Protein AF-A0A821BQY9-F1 (afdb_monomer_lite)

Organism: NCBI:txid392032

Sequence (194 aa):
MLQRYLFSYTVVVYRILELLNAQGEADHDEIKGCLYILLGNDSIFLPTIHSWRLHEKLWPSIARTMHATKTSTQNLIDQIVKRISKLFNTPAIIEDTNDTSIRAAAALWRPLEPKEMETCDKIREERNQQNIQSYKNLMKTLNSLLNDDRLAWRQQERTITFICLLLQRCVPIPLSCVRTFTDLLVHDNSELRK

InterPro domains:
  IPR035309 Proteasome activator complex subunit 4 [PTHR32170] (1-194)

Structure (mmCIF, N/CA/C/O backbone):
data_AF-A0A821BQY9-F1
#
_entry.id   AF-A0A821BQY9-F1
#
loop_
_atom_site.group_PDB
_atom_site.id
_atom_site.type_symbol
_atom_site.label_atom_id
_atom_site.label_alt_id
_atom_site.label_comp_id
_atom_site.label_asym_id
_atom_site.label_entity_id
_atom_site.label_seq_id
_atom_site.pdbx_PDB_ins_code
_atom_site.Cartn_x
_atom_site.Cartn_y
_atom_site.Cartn_z
_atom_site.occupancy
_atom_site.B_iso_or_equiv
_atom_site.auth_seq_id
_atom_site.auth_comp_id
_atom_site.auth_asym_id
_atom_site.auth_atom_id
_atom_site.pdbx_PDB_model_num
ATOM 1 N N . MET A 1 1 ? 7.304 21.283 1.709 1.00 58.72 1 MET A N 1
ATOM 2 C CA . MET A 1 1 ? 8.682 20.738 1.746 1.00 58.72 1 MET A CA 1
ATOM 3 C C . MET A 1 1 ? 8.778 19.417 0.989 1.00 58.72 1 MET A C 1
ATOM 5 O O . MET A 1 1 ? 9.524 19.361 0.024 1.00 58.72 1 MET A O 1
ATOM 9 N N . LEU A 1 2 ? 7.963 18.414 1.336 1.00 69.88 2 LEU A N 1
ATOM 10 C CA . LEU A 1 2 ? 7.988 17.079 0.714 1.00 69.88 2 LEU A CA 1
ATOM 11 C C . LEU A 1 2 ? 7.637 17.031 -0.792 1.00 69.88 2 LEU A C 1
ATOM 13 O O . LEU A 1 2 ? 8.014 16.084 -1.464 1.00 69.88 2 LEU A O 1
ATOM 17 N N . GLN A 1 3 ? 6.966 18.052 -1.343 1.00 70.56 3 GLN A N 1
ATOM 18 C CA . GLN A 1 3 ? 6.695 18.139 -2.791 1.00 70.56 3 GLN A CA 1
ATOM 19 C C . GLN A 1 3 ? 7.870 18.673 -3.606 1.00 70.56 3 GLN A C 1
ATOM 21 O O . GLN A 1 3 ? 7.909 18.491 -4.814 1.00 70.56 3 GLN A O 1
ATOM 26 N N . ARG A 1 4 ? 8.790 19.404 -2.966 1.00 77.12 4 ARG A N 1
ATOM 27 C CA . ARG A 1 4 ? 9.843 20.137 -3.683 1.00 77.12 4 ARG A CA 1
ATOM 28 C C . ARG A 1 4 ? 11.019 19.246 -4.065 1.00 77.12 4 ARG A C 1
ATOM 30 O O . ARG A 1 4 ? 11.734 19.575 -5.000 1.00 77.12 4 ARG A O 1
ATOM 37 N N . TYR A 1 5 ? 11.210 18.139 -3.350 1.00 82.25 5 TYR A N 1
ATOM 38 C CA . TYR A 1 5 ? 12.334 17.232 -3.548 1.00 82.25 5 TYR A CA 1
ATOM 39 C C . TYR A 1 5 ? 11.831 15.810 -3.768 1.00 82.25 5 TYR A C 1
ATOM 41 O O . TYR A 1 5 ? 11.146 15.243 -2.907 1.00 82.25 5 TYR A O 1
ATOM 49 N N . LEU A 1 6 ? 12.201 15.234 -4.913 1.00 80.19 6 LEU A N 1
ATOM 50 C CA . LEU A 1 6 ? 11.864 13.863 -5.275 1.00 80.19 6 LEU A CA 1
ATOM 51 C C . LEU A 1 6 ? 12.383 12.897 -4.196 1.00 80.19 6 LEU A C 1
ATOM 53 O O . LEU A 1 6 ? 13.493 13.057 -3.697 1.00 80.19 6 LEU A O 1
ATOM 57 N N . PHE A 1 7 ? 11.559 11.928 -3.797 1.00 82.81 7 PHE A N 1
ATOM 58 C CA . PHE A 1 7 ? 11.873 10.920 -2.770 1.00 82.81 7 PHE A CA 1
ATOM 59 C C . PHE A 1 7 ? 12.178 11.432 -1.349 1.00 82.81 7 PHE A C 1
ATOM 61 O O . PHE A 1 7 ? 12.439 10.620 -0.460 1.00 82.81 7 PHE A O 1
ATOM 68 N N . SER A 1 8 ? 12.061 12.736 -1.070 1.00 86.44 8 SER A N 1
ATOM 69 C CA . SER A 1 8 ? 12.304 13.293 0.276 1.00 86.44 8 SER A CA 1
ATOM 70 C C . SER A 1 8 ? 11.365 12.745 1.357 1.00 86.44 8 SER A C 1
ATOM 72 O O . SER A 1 8 ? 11.718 12.712 2.535 1.00 86.44 8 SER A O 1
ATOM 74 N N . TYR A 1 9 ? 10.193 12.239 0.958 1.00 86.00 9 TYR A N 1
ATOM 75 C CA . TYR A 1 9 ? 9.251 11.569 1.855 1.00 86.00 9 TYR A CA 1
ATOM 76 C C . TYR A 1 9 ? 9.853 10.343 2.549 1.00 86.00 9 TYR A C 1
ATOM 78 O O . TYR A 1 9 ? 9.421 10.000 3.645 1.00 86.00 9 TYR A O 1
ATOM 86 N N . THR A 1 10 ? 10.852 9.691 1.948 1.00 86.75 10 THR A N 1
ATOM 87 C CA . THR A 1 10 ? 11.471 8.487 2.520 1.00 86.75 10 THR A CA 1
ATOM 88 C C . THR A 1 10 ? 12.119 8.773 3.874 1.00 86.75 10 THR A C 1
ATOM 90 O O . THR A 1 10 ? 11.928 7.997 4.806 1.00 86.75 10 THR A O 1
ATOM 93 N N . VAL A 1 11 ? 12.785 9.924 4.019 1.00 87.44 11 VAL A N 1
ATOM 94 C CA . VAL A 1 11 ? 13.428 10.360 5.271 1.00 87.44 11 VAL A CA 1
ATOM 95 C C . VAL A 1 11 ? 12.400 10.492 6.392 1.00 87.44 11 VAL A C 1
ATOM 97 O O . VAL A 1 11 ? 12.601 9.995 7.497 1.00 87.44 11 VAL A O 1
ATOM 100 N N . VAL A 1 12 ? 11.265 11.124 6.089 1.00 89.06 12 VAL A N 1
ATOM 101 C CA . VAL A 1 12 ? 10.202 11.365 7.069 1.00 89.06 12 VAL A CA 1
ATOM 102 C C . VAL A 1 12 ? 9.470 10.072 7.419 1.00 89.06 12 VAL A C 1
ATOM 104 O O . VAL A 1 12 ? 9.191 9.825 8.590 1.00 89.06 12 VAL A O 1
ATOM 107 N N . VAL A 1 13 ? 9.189 9.213 6.434 1.00 90.56 13 VAL A N 1
ATOM 108 C CA . VAL A 1 13 ? 8.438 7.979 6.692 1.00 90.56 13 VAL A CA 1
ATOM 109 C C . VAL A 1 13 ? 9.223 7.005 7.565 1.00 90.56 13 VAL A C 1
ATOM 111 O O . VAL A 1 13 ? 8.618 6.397 8.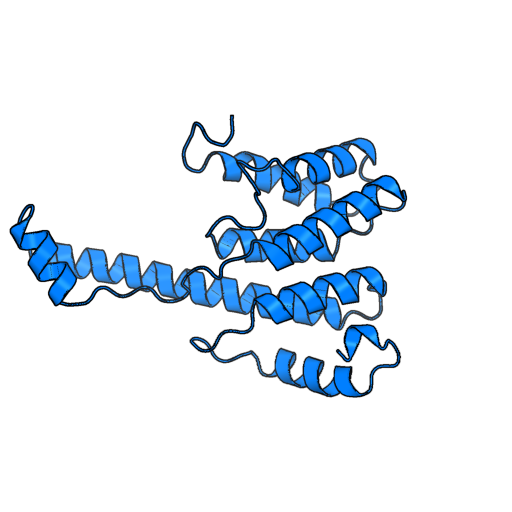442 1.00 90.56 13 VAL A O 1
ATOM 114 N N . TYR A 1 14 ? 10.543 6.871 7.404 1.00 89.62 14 TYR A N 1
ATOM 115 C CA . TYR A 1 14 ? 11.316 5.989 8.287 1.00 89.62 14 TYR A CA 1
ATOM 116 C C . TYR A 1 14 ? 11.195 6.400 9.756 1.00 89.62 14 TYR A C 1
ATOM 118 O O . TYR A 1 14 ? 10.912 5.549 10.598 1.00 89.62 14 TYR A O 1
ATOM 126 N N . ARG A 1 15 ? 11.275 7.703 10.051 1.00 90.75 15 ARG A N 1
ATOM 127 C CA . ARG A 1 15 ? 11.086 8.198 11.417 1.00 90.75 15 ARG A CA 1
ATOM 128 C C . ARG A 1 15 ? 9.662 7.976 11.933 1.00 90.75 15 ARG A C 1
ATOM 130 O O . ARG A 1 15 ? 9.481 7.596 13.085 1.00 90.75 15 ARG A O 1
ATOM 137 N N . ILE A 1 16 ? 8.651 8.164 11.083 1.00 92.25 16 ILE A N 1
ATOM 138 C CA . ILE A 1 16 ? 7.254 7.872 11.441 1.00 92.25 16 ILE A CA 1
ATOM 139 C C . ILE A 1 16 ? 7.075 6.386 11.776 1.00 92.25 16 ILE A C 1
ATOM 141 O O . ILE A 1 16 ? 6.414 6.057 12.755 1.00 92.25 16 ILE A O 1
ATOM 145 N N . LEU A 1 17 ? 7.667 5.482 10.990 1.00 92.31 17 LEU A N 1
ATOM 146 C CA . LEU A 1 17 ? 7.598 4.041 11.241 1.00 92.31 17 LEU A CA 1
ATOM 147 C C . LEU A 1 17 ? 8.245 3.667 12.577 1.00 92.31 17 LEU A C 1
ATOM 149 O O . LEU A 1 17 ? 7.702 2.825 13.285 1.00 92.31 17 LEU A O 1
ATOM 153 N N . GLU A 1 18 ? 9.378 4.271 12.931 1.00 90.19 18 GLU A N 1
ATOM 154 C CA . GLU A 1 18 ? 10.011 4.054 14.238 1.00 90.19 18 GLU A CA 1
ATOM 155 C C . GLU A 1 18 ? 9.074 4.446 15.384 1.00 90.19 18 GLU A C 1
ATOM 157 O O . GLU A 1 18 ? 8.856 3.651 16.296 1.00 90.19 18 GLU A O 1
ATOM 162 N N . LEU A 1 19 ? 8.474 5.638 15.303 1.00 89.75 19 LEU A N 1
ATOM 163 C CA . LEU A 1 19 ? 7.590 6.165 16.344 1.00 89.75 19 LEU A CA 1
ATOM 164 C C . LEU A 1 19 ? 6.286 5.363 16.458 1.00 89.75 19 LEU A C 1
ATOM 166 O O . LEU A 1 19 ? 5.871 5.021 17.561 1.00 89.75 19 LEU A O 1
ATOM 170 N N . LEU A 1 20 ? 5.662 4.994 15.334 1.00 88.44 20 LEU A N 1
ATOM 171 C CA . LEU A 1 20 ? 4.425 4.203 15.340 1.00 88.44 20 LEU A CA 1
ATOM 172 C C . LEU A 1 20 ? 4.627 2.761 15.832 1.00 88.44 20 LEU A C 1
ATOM 174 O O . LEU A 1 20 ? 3.698 2.180 16.389 1.00 88.44 20 LEU A O 1
ATOM 178 N N . ASN A 1 21 ? 5.811 2.175 15.618 1.00 87.25 21 ASN A N 1
ATOM 179 C CA . ASN A 1 21 ? 6.106 0.789 16.003 1.00 87.25 21 ASN A CA 1
ATOM 180 C C . ASN A 1 21 ? 6.792 0.652 17.373 1.00 87.25 21 ASN A C 1
ATOM 182 O O . ASN A 1 21 ? 7.042 -0.480 17.804 1.00 87.25 21 ASN A O 1
ATOM 186 N N . ALA A 1 22 ? 7.115 1.763 18.042 1.00 84.38 22 ALA A N 1
ATOM 187 C CA . ALA A 1 22 ? 7.744 1.751 19.357 1.00 84.38 22 ALA A CA 1
ATOM 188 C C . ALA A 1 22 ? 6.918 0.902 20.340 1.00 84.38 22 ALA A C 1
ATOM 190 O O . ALA A 1 22 ? 5.700 1.023 20.399 1.00 84.38 22 ALA A O 1
ATOM 191 N N . GLN A 1 23 ? 7.569 0.004 21.085 1.00 68.19 23 GLN A N 1
ATOM 192 C CA . GLN A 1 23 ? 6.896 -0.931 22.005 1.00 68.19 23 GLN A CA 1
ATOM 193 C C . GLN A 1 23 ? 6.707 -0.361 23.425 1.00 68.19 23 GLN A C 1
ATOM 195 O O . GLN A 1 23 ? 6.078 -1.006 24.256 1.00 68.19 23 GLN A O 1
ATOM 200 N N . GLY A 1 24 ? 7.267 0.820 23.712 1.00 68.38 24 GLY A N 1
ATOM 201 C CA . GLY A 1 24 ? 7.135 1.507 25.002 1.00 68.38 24 GLY A CA 1
ATOM 202 C C . GLY A 1 24 ? 6.016 2.550 25.019 1.00 68.38 24 GLY A C 1
ATOM 203 O O . GLY A 1 24 ? 5.286 2.699 24.039 1.00 68.38 24 GLY A O 1
ATOM 204 N N . GLU A 1 25 ? 5.913 3.300 26.121 1.00 65.56 25 GLU A N 1
ATOM 205 C CA . GLU A 1 25 ? 5.091 4.514 26.188 1.00 65.56 25 GLU A CA 1
ATOM 206 C C . GLU A 1 25 ? 5.657 5.555 25.216 1.00 65.56 25 GLU A C 1
ATOM 208 O O . GLU A 1 25 ? 6.590 6.293 25.527 1.00 65.56 25 GLU A O 1
ATOM 213 N N . ALA A 1 26 ? 5.133 5.562 23.992 1.00 69.94 26 ALA A N 1
ATOM 214 C CA . ALA A 1 26 ? 5.401 6.628 23.044 1.00 69.94 26 ALA A CA 1
ATOM 215 C C . ALA A 1 26 ? 4.694 7.900 23.522 1.00 69.94 26 ALA A C 1
ATOM 217 O O . ALA A 1 26 ? 3.538 7.840 23.957 1.00 69.94 26 ALA A O 1
ATOM 218 N N . ASP A 1 27 ? 5.361 9.049 23.400 1.00 82.50 27 ASP A N 1
ATOM 219 C CA . ASP A 1 27 ? 4.726 10.325 23.699 1.00 82.50 27 ASP A CA 1
ATOM 220 C C . ASP A 1 27 ? 3.480 10.486 22.813 1.00 82.50 27 ASP A C 1
ATOM 222 O O . ASP A 1 27 ? 3.515 10.399 21.579 1.00 82.50 27 ASP A O 1
ATOM 226 N N . HIS A 1 28 ? 2.337 10.694 23.463 1.00 81.75 28 HIS A N 1
ATOM 227 C CA . HIS A 1 28 ?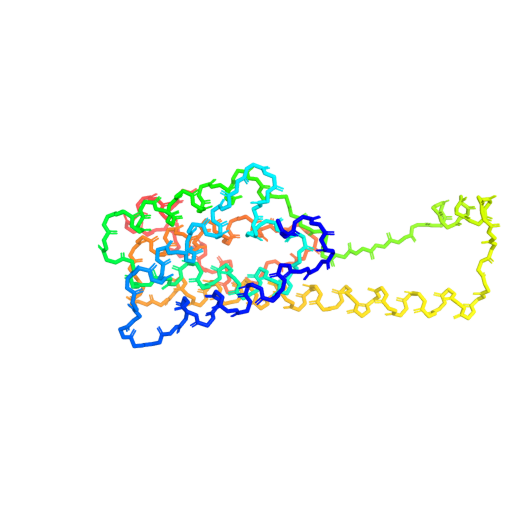 1.061 10.861 22.787 1.00 81.75 28 HIS A CA 1
ATOM 228 C C . HIS A 1 28 ? 1.088 12.016 21.783 1.00 81.75 28 HIS A C 1
ATOM 230 O O . HIS A 1 28 ? 0.391 11.941 20.764 1.00 81.75 28 HIS A O 1
ATOM 236 N N . ASP A 1 29 ? 1.868 13.063 22.053 1.00 86.81 29 ASP A N 1
ATOM 237 C CA . ASP A 1 29 ? 1.968 14.220 21.169 1.00 86.81 29 ASP A CA 1
ATOM 238 C C . ASP A 1 29 ? 2.852 13.923 19.948 1.00 86.81 29 ASP A C 1
ATOM 240 O O . ASP A 1 29 ? 2.499 14.326 18.834 1.00 86.81 29 ASP A O 1
ATOM 244 N N . GLU A 1 30 ? 3.901 13.108 20.096 1.00 89.06 30 GLU A N 1
ATOM 245 C CA . GLU A 1 30 ? 4.695 12.596 18.970 1.00 89.06 30 GLU A CA 1
ATOM 246 C C . GLU A 1 30 ? 3.857 11.712 18.039 1.00 89.06 30 GLU A C 1
ATOM 248 O O . GLU A 1 30 ? 3.868 11.902 16.817 1.00 89.06 30 GLU A O 1
ATOM 253 N N . ILE A 1 31 ? 3.076 10.780 18.600 1.00 89.25 31 ILE A N 1
ATOM 254 C CA . ILE A 1 31 ? 2.172 9.924 17.815 1.00 89.25 31 ILE A CA 1
ATOM 255 C C . ILE A 1 31 ? 1.137 10.780 17.086 1.00 89.25 31 ILE A C 1
ATOM 257 O O . ILE A 1 31 ? 0.900 10.593 15.890 1.00 89.25 31 ILE A O 1
ATOM 261 N N . LYS A 1 32 ? 0.540 11.759 17.771 1.00 90.44 32 LYS A N 1
ATOM 262 C CA . LYS A 1 32 ? -0.427 12.675 17.159 1.00 90.44 32 LYS A CA 1
ATOM 263 C C . LYS A 1 32 ? 0.208 13.475 16.019 1.00 90.44 32 LYS A C 1
ATOM 265 O O . LYS A 1 32 ? -0.399 13.586 14.954 1.00 90.44 32 LYS A O 1
ATOM 270 N N . GLY A 1 33 ? 1.429 13.975 16.206 1.00 91.94 33 GLY A N 1
ATOM 271 C CA . GLY A 1 33 ? 2.207 14.648 15.166 1.00 91.94 33 GLY A CA 1
ATOM 272 C C . GLY A 1 33 ? 2.452 13.754 13.949 1.00 91.94 33 GLY A C 1
ATOM 273 O O . GLY A 1 33 ? 2.185 14.167 12.820 1.00 91.94 33 GLY A O 1
ATOM 274 N N . CYS A 1 34 ? 2.860 12.500 14.166 1.00 92.56 34 CYS A N 1
ATOM 275 C CA . CYS A 1 34 ? 3.043 11.515 13.096 1.00 92.56 34 CYS A CA 1
ATOM 276 C C . CYS A 1 34 ? 1.758 11.292 12.294 1.00 92.56 34 CYS A C 1
ATOM 278 O O . CYS A 1 34 ? 1.787 11.294 11.063 1.00 92.56 34 CYS A O 1
ATOM 280 N N . LEU A 1 35 ? 0.623 11.144 12.980 1.00 92.94 35 LEU A N 1
ATOM 281 C CA . LEU A 1 35 ? -0.675 10.960 12.334 1.00 92.94 35 LEU A CA 1
ATOM 282 C C . LEU A 1 35 ? -1.082 12.186 11.506 1.00 92.94 35 LEU A C 1
ATOM 284 O O . LEU A 1 35 ? -1.579 12.016 10.397 1.00 92.94 35 LEU A O 1
ATOM 288 N N . TYR A 1 36 ? -0.817 13.413 11.967 1.00 93.50 36 TYR A N 1
ATOM 289 C CA . TYR A 1 36 ? -1.049 14.610 11.148 1.00 93.50 36 TYR A CA 1
ATOM 290 C C . TYR A 1 36 ? -0.159 14.658 9.904 1.00 93.50 36 TYR A C 1
ATOM 292 O O . TYR A 1 36 ? -0.640 15.010 8.828 1.00 93.50 36 TYR A O 1
ATOM 300 N N . ILE A 1 37 ? 1.115 14.276 10.021 1.00 92.88 37 ILE A N 1
ATOM 301 C CA . ILE A 1 37 ? 2.025 14.227 8.868 1.00 92.88 37 ILE A CA 1
ATOM 302 C C . ILE A 1 37 ? 1.554 13.175 7.853 1.00 92.88 37 ILE A C 1
ATOM 304 O O . ILE A 1 37 ? 1.580 13.434 6.650 1.00 92.88 37 ILE A O 1
ATOM 308 N N . LEU A 1 38 ? 1.094 12.010 8.323 1.00 93.12 38 LEU A N 1
ATOM 309 C CA . LEU A 1 38 ? 0.535 10.963 7.465 1.00 93.12 38 LEU A CA 1
ATOM 310 C C . LEU A 1 38 ? -0.776 11.382 6.805 1.00 93.12 38 LEU A C 1
ATOM 312 O O . LEU A 1 38 ? -0.953 11.122 5.616 1.00 93.12 38 LEU A O 1
ATOM 316 N N . LEU A 1 39 ? -1.676 12.025 7.556 1.00 92.81 39 LEU A N 1
ATOM 317 C CA . LEU A 1 39 ? -2.930 12.564 7.031 1.00 92.81 39 LEU A CA 1
ATOM 318 C C . LEU A 1 39 ? -2.666 13.604 5.941 1.00 92.81 39 LEU A C 1
ATOM 320 O O . LEU A 1 39 ? -3.398 13.643 4.948 1.00 92.81 39 LEU A O 1
ATOM 324 N N . GLY A 1 40 ? -1.601 14.390 6.115 1.00 89.31 40 GLY A N 1
ATOM 325 C CA . GLY A 1 40 ? -1.109 15.341 5.135 1.00 89.31 40 GLY A CA 1
ATOM 326 C C . GLY A 1 40 ? -2.157 16.383 4.753 1.00 89.31 40 GLY A C 1
ATOM 327 O O . GLY A 1 40 ? -3.031 16.748 5.538 1.00 89.31 40 GLY A O 1
ATOM 328 N N . ASN A 1 41 ? -2.070 16.864 3.520 1.00 86.00 41 ASN A N 1
ATOM 329 C CA . ASN A 1 41 ? -3.031 17.792 2.929 1.00 86.00 41 ASN A CA 1
ATOM 330 C C . ASN A 1 41 ? -3.466 17.269 1.553 1.00 86.00 41 ASN A C 1
ATOM 332 O O . ASN A 1 41 ? -3.128 16.151 1.176 1.00 86.00 41 ASN A O 1
ATOM 336 N N . ASP A 1 42 ? -4.228 18.052 0.795 1.00 79.50 42 ASP A N 1
ATOM 337 C CA . ASP A 1 42 ? -4.711 17.626 -0.530 1.00 79.50 42 ASP A CA 1
ATOM 338 C C . ASP A 1 42 ? -3.606 17.449 -1.566 1.00 79.50 42 ASP A C 1
ATOM 340 O O . ASP A 1 42 ? -3.799 16.789 -2.581 1.00 79.50 42 ASP A O 1
ATOM 344 N N . SER A 1 43 ? -2.429 17.999 -1.293 1.00 78.19 43 SER A N 1
ATOM 345 C CA . SER A 1 43 ? -1.300 17.973 -2.207 1.00 78.19 43 SER A CA 1
ATOM 346 C C . SER A 1 43 ? -0.334 16.814 -1.925 1.00 78.19 43 SER A C 1
ATOM 348 O O . SER A 1 43 ? 0.379 16.384 -2.833 1.00 78.19 43 SER A O 1
ATOM 350 N N . ILE A 1 44 ? -0.279 16.303 -0.688 1.00 83.62 44 ILE A N 1
ATOM 351 C CA . ILE A 1 44 ? 0.500 15.112 -0.325 1.00 83.62 44 ILE A CA 1
ATOM 352 C C . ILE A 1 44 ? -0.267 14.262 0.673 1.00 83.62 44 ILE A C 1
ATOM 354 O O . ILE A 1 44 ? -0.555 14.703 1.787 1.00 83.62 44 ILE A O 1
ATOM 358 N N . PHE A 1 45 ? -0.432 12.994 0.312 1.00 91.06 45 PHE A N 1
ATOM 359 C CA . PHE A 1 45 ? -0.898 11.955 1.209 1.00 91.06 45 PHE A CA 1
ATOM 360 C C . PHE A 1 45 ? 0.051 10.752 1.134 1.00 91.06 45 PHE A C 1
ATOM 362 O O . PHE A 1 45 ? 0.070 10.008 0.156 1.00 91.06 45 PHE A O 1
ATOM 369 N N . LEU A 1 46 ? 0.904 10.607 2.155 1.00 89.81 46 LEU A N 1
ATOM 370 C CA . LEU A 1 46 ? 1.990 9.616 2.176 1.00 89.81 46 LEU A CA 1
ATOM 371 C C . LEU A 1 46 ? 1.514 8.160 2.020 1.00 89.81 46 LEU A C 1
ATOM 373 O O . LEU A 1 46 ? 2.170 7.411 1.294 1.00 89.81 46 LEU A O 1
ATOM 377 N N . PRO A 1 47 ? 0.392 7.740 2.639 1.00 92.19 47 PRO A N 1
ATOM 378 C CA . PRO A 1 47 ? -0.066 6.356 2.559 1.00 92.19 47 PRO A CA 1
ATOM 379 C C . PRO A 1 47 ? -0.492 5.868 1.171 1.00 92.19 47 PRO A C 1
ATOM 381 O O . PRO A 1 47 ? -0.695 4.666 1.025 1.00 92.19 47 PRO A O 1
ATOM 384 N N . THR A 1 48 ? -0.646 6.757 0.183 1.00 91.12 48 THR A N 1
ATOM 385 C CA . THR A 1 48 ? -1.041 6.410 -1.195 1.00 91.12 48 THR A CA 1
ATOM 386 C C . THR A 1 48 ? 0.062 6.670 -2.222 1.00 91.12 48 THR A C 1
ATOM 388 O O . THR A 1 48 ? -0.203 6.661 -3.422 1.00 91.12 48 THR A O 1
ATOM 391 N N . ILE A 1 49 ? 1.298 6.938 -1.788 1.00 89.50 49 ILE A N 1
ATOM 392 C CA . ILE A 1 49 ? 2.438 7.065 -2.706 1.00 89.50 49 ILE A CA 1
ATOM 393 C C . ILE A 1 49 ? 2.657 5.729 -3.423 1.00 89.50 49 ILE A C 1
ATOM 395 O O . ILE A 1 49 ? 2.698 4.687 -2.782 1.00 89.50 49 ILE A O 1
ATOM 399 N N . HIS A 1 50 ? 2.875 5.755 -4.742 1.00 89.50 50 HIS A N 1
ATOM 400 C CA . HIS A 1 50 ? 3.086 4.561 -5.570 1.00 89.50 50 HIS A CA 1
ATOM 401 C C . HIS A 1 50 ? 4.415 3.835 -5.271 1.00 89.50 50 HIS A C 1
ATOM 403 O O . HIS A 1 50 ? 5.355 3.863 -6.060 1.00 89.50 50 HIS A O 1
ATOM 409 N N . SER A 1 51 ? 4.513 3.184 -4.110 1.00 92.12 51 SER A N 1
ATOM 410 C CA . SER A 1 51 ? 5.680 2.416 -3.679 1.00 92.12 51 SER A CA 1
ATOM 411 C C . SER A 1 51 ? 5.258 1.204 -2.852 1.00 92.12 51 SER A C 1
ATOM 413 O O . SER A 1 51 ? 4.862 1.326 -1.693 1.00 92.12 51 SER A O 1
ATOM 415 N N . TRP A 1 52 ? 5.406 0.007 -3.425 1.00 94.31 52 TRP A N 1
ATOM 416 C CA . TRP A 1 52 ? 5.097 -1.250 -2.737 1.00 94.31 52 TRP A CA 1
ATOM 417 C C . TRP A 1 52 ? 5.921 -1.447 -1.464 1.00 94.31 52 TRP A C 1
ATOM 419 O O . TRP A 1 52 ? 5.368 -1.807 -0.427 1.00 94.31 52 TRP A O 1
ATOM 429 N N . ARG A 1 53 ? 7.212 -1.104 -1.508 1.00 93.62 53 ARG A N 1
ATOM 430 C CA . ARG A 1 53 ? 8.113 -1.120 -0.345 1.00 93.62 53 ARG A CA 1
ATOM 431 C C . ARG A 1 53 ? 7.645 -0.200 0.787 1.00 93.62 53 ARG A C 1
ATOM 433 O O . ARG A 1 53 ? 7.907 -0.481 1.956 1.00 93.62 53 ARG A O 1
ATOM 440 N N . LEU A 1 54 ? 6.990 0.915 0.454 1.00 93.06 54 LEU A N 1
ATOM 441 C CA . LEU A 1 54 ? 6.416 1.820 1.447 1.00 93.06 54 LEU A CA 1
ATOM 442 C C . LEU A 1 54 ? 5.166 1.209 2.075 1.00 93.06 54 LEU A C 1
ATOM 444 O O . LEU A 1 54 ? 5.080 1.146 3.299 1.00 93.06 54 LEU A O 1
ATOM 448 N N . HIS A 1 55 ? 4.231 0.732 1.249 1.00 95.38 55 HIS A N 1
ATOM 449 C CA . HIS A 1 55 ? 2.990 0.112 1.718 1.00 95.38 55 HIS A CA 1
ATOM 450 C C . HIS A 1 55 ? 3.264 -1.098 2.613 1.00 95.38 55 HIS A C 1
ATOM 452 O O . HIS A 1 55 ? 2.670 -1.191 3.683 1.00 95.38 55 HIS A O 1
ATOM 458 N N . GLU A 1 56 ? 4.228 -1.947 2.230 1.00 95.69 56 GLU A N 1
ATOM 459 C CA . GLU A 1 56 ? 4.687 -3.120 2.992 1.00 95.69 56 GLU A CA 1
ATOM 460 C C . GLU A 1 56 ? 4.982 -2.801 4.461 1.00 95.69 56 GLU A C 1
ATOM 462 O O . GLU A 1 56 ? 4.695 -3.613 5.336 1.00 95.69 56 GLU A O 1
ATOM 467 N N . LYS A 1 57 ? 5.525 -1.613 4.743 1.00 95.00 57 LYS A N 1
ATOM 468 C CA . LYS A 1 57 ? 5.884 -1.194 6.103 1.00 95.00 57 LYS A CA 1
ATOM 469 C C . LYS A 1 57 ? 4.813 -0.319 6.740 1.00 95.00 57 LYS A C 1
ATOM 471 O O . LYS A 1 57 ? 4.449 -0.519 7.893 1.00 95.00 57 LYS A O 1
ATOM 476 N N . LEU A 1 58 ? 4.314 0.662 5.994 1.00 95.31 58 LEU A N 1
ATOM 477 C CA . LEU A 1 58 ? 3.470 1.727 6.522 1.00 95.31 58 LEU A CA 1
ATOM 478 C C . LEU A 1 58 ? 2.056 1.261 6.845 1.00 95.31 58 LEU A C 1
ATOM 480 O O . LEU A 1 58 ? 1.533 1.612 7.900 1.00 95.31 58 LEU A O 1
ATOM 484 N N . TRP A 1 59 ? 1.435 0.471 5.972 1.00 96.19 59 TRP A N 1
ATOM 485 C CA . TRP A 1 59 ? 0.052 0.049 6.181 1.00 96.19 59 TRP A CA 1
ATOM 486 C C . TRP A 1 59 ? -0.097 -0.862 7.407 1.00 96.19 59 TRP A C 1
ATOM 488 O O . TRP A 1 59 ? -0.959 -0.566 8.238 1.00 96.19 59 TRP A O 1
ATOM 498 N N . PRO A 1 60 ? 0.761 -1.884 7.619 1.00 95.62 60 PRO A N 1
ATOM 499 C CA . PRO A 1 60 ? 0.733 -2.659 8.856 1.00 95.62 60 PRO A CA 1
ATOM 500 C C . PRO A 1 60 ? 0.959 -1.809 10.109 1.00 95.62 60 PRO A C 1
ATOM 502 O O . PRO A 1 60 ? 0.284 -2.026 11.113 1.00 95.62 60 PRO A O 1
ATOM 505 N N . SER A 1 61 ? 1.858 -0.818 10.062 1.00 94.06 61 SER A N 1
ATOM 506 C CA . SER A 1 61 ? 2.092 0.091 11.193 1.00 94.06 61 SER A CA 1
ATOM 507 C C . SER A 1 61 ? 0.864 0.945 11.519 1.00 94.06 61 SER A C 1
ATOM 509 O O . SER A 1 61 ? 0.490 1.057 12.685 1.00 94.06 61 SER A O 1
ATOM 511 N N . ILE A 1 62 ? 0.183 1.494 10.508 1.00 94.19 62 ILE A N 1
ATOM 512 C CA . ILE A 1 62 ? -1.067 2.245 10.709 1.00 94.19 62 ILE A CA 1
ATOM 513 C C . ILE A 1 62 ? -2.147 1.331 11.302 1.00 94.19 62 ILE A C 1
ATOM 515 O O . ILE A 1 62 ? -2.793 1.699 12.283 1.00 94.19 62 ILE A O 1
ATOM 519 N N . ALA A 1 63 ? -2.313 0.125 10.752 1.00 93.00 63 ALA A N 1
ATOM 520 C CA . ALA A 1 63 ? -3.310 -0.836 11.218 1.00 93.00 63 ALA A CA 1
ATOM 521 C C . ALA A 1 63 ? -3.062 -1.284 12.672 1.00 93.00 63 ALA A C 1
ATOM 523 O O . ALA A 1 63 ? -4.000 -1.341 13.467 1.00 93.00 63 ALA A O 1
ATOM 524 N N . ARG A 1 64 ? -1.796 -1.532 13.042 1.00 90.00 64 ARG A N 1
ATOM 525 C CA . ARG A 1 64 ? -1.391 -1.985 14.383 1.00 90.00 64 ARG A CA 1
ATOM 526 C C . ARG A 1 64 ? -1.308 -0.862 15.413 1.00 90.00 64 ARG A C 1
ATOM 528 O O . ARG A 1 64 ? -1.148 -1.167 16.582 1.00 90.00 64 ARG A O 1
ATOM 535 N N . THR A 1 65 ? -1.396 0.419 15.056 1.00 85.69 65 THR A N 1
ATOM 536 C CA . THR A 1 65 ? -1.149 1.505 16.028 1.00 85.69 65 THR A CA 1
ATOM 537 C C . THR A 1 65 ? -2.082 1.375 17.252 1.00 85.69 65 THR A C 1
ATOM 539 O O . THR A 1 65 ? -3.285 1.619 17.146 1.00 85.69 65 THR A O 1
ATOM 542 N N . MET A 1 66 ? -1.527 0.960 18.404 1.00 73.19 66 MET A N 1
ATOM 543 C CA . MET A 1 66 ? -2.253 0.710 19.667 1.00 73.19 66 MET A CA 1
ATOM 544 C C . MET A 1 66 ? -2.242 1.931 20.593 1.00 73.19 66 MET A C 1
ATOM 546 O O . MET A 1 66 ? -3.206 2.174 21.312 1.00 73.19 66 MET A O 1
ATOM 550 N N . HIS A 1 67 ? -1.182 2.741 20.526 1.00 70.44 67 HIS A N 1
ATOM 551 C CA . HIS A 1 67 ? -0.918 3.878 21.427 1.00 70.44 67 HIS A CA 1
ATOM 552 C C . HIS A 1 67 ? -1.918 5.033 21.319 1.00 70.44 67 HIS A C 1
ATOM 554 O O . HIS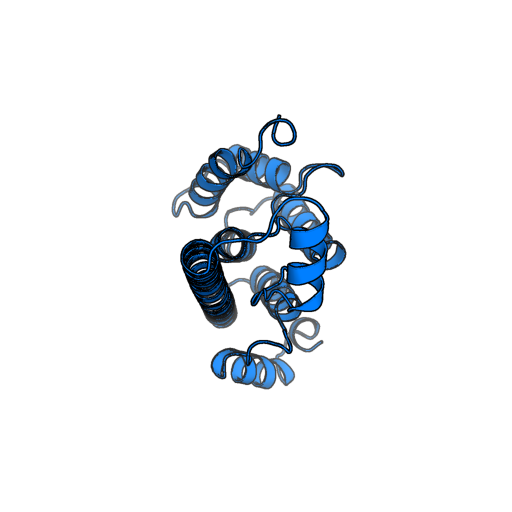 A 1 67 ? -1.907 5.971 22.117 1.00 70.44 67 HIS A O 1
ATOM 560 N N . ALA A 1 68 ? -2.799 4.991 20.323 1.00 67.06 68 ALA A N 1
ATOM 561 C CA . ALA A 1 68 ? -3.844 5.979 20.132 1.00 67.06 68 ALA A CA 1
ATOM 562 C C . ALA A 1 68 ? -5.001 5.751 21.123 1.00 67.06 68 ALA A C 1
ATOM 564 O O . ALA A 1 68 ? -6.097 5.395 20.732 1.00 67.06 68 ALA A O 1
ATOM 565 N N . THR A 1 69 ? -4.802 5.931 22.423 1.00 73.81 69 THR A N 1
ATOM 566 C CA . THR A 1 69 ? -5.891 5.747 23.407 1.00 73.81 69 THR A CA 1
ATOM 567 C C . THR A 1 69 ? -6.882 6.914 23.408 1.00 73.81 69 THR A C 1
ATOM 569 O O . THR A 1 69 ? -8.068 6.741 23.684 1.00 73.81 69 THR A O 1
ATOM 572 N N . LYS A 1 70 ? -6.413 8.117 23.055 1.00 84.56 70 LYS A N 1
ATOM 573 C CA . LYS A 1 70 ? -7.223 9.340 23.008 1.00 84.56 70 LYS A CA 1
ATOM 574 C C . LYS A 1 70 ? -8.180 9.324 21.809 1.00 84.56 70 LYS A C 1
ATOM 576 O O . LYS A 1 70 ? -7.794 9.012 20.684 1.00 84.56 70 LYS A O 1
ATOM 581 N N . THR A 1 71 ? -9.410 9.796 22.009 1.00 85.69 71 THR A N 1
ATOM 582 C CA . THR A 1 71 ? -10.415 9.924 20.935 1.00 85.69 71 THR A CA 1
ATOM 583 C C . THR A 1 71 ? -9.898 10.731 19.742 1.00 85.69 71 THR A C 1
ATOM 585 O O . THR A 1 71 ? -10.158 10.388 18.594 1.00 85.69 71 THR A O 1
ATOM 588 N N . SER A 1 72 ? -9.112 11.782 19.990 1.00 87.38 72 SER A N 1
ATOM 589 C CA . SER A 1 72 ? -8.552 12.619 18.924 1.00 87.38 72 SER A CA 1
ATOM 590 C C . SER A 1 72 ? -7.546 11.881 18.034 1.00 87.38 72 SER A C 1
ATOM 592 O O . SER A 1 72 ? -7.549 12.105 16.827 1.00 87.38 72 SER A O 1
ATOM 594 N N . THR A 1 73 ? -6.719 10.986 18.582 1.00 88.69 73 THR A N 1
ATOM 595 C CA . THR A 1 73 ? -5.768 10.190 17.789 1.00 88.69 73 THR A CA 1
ATOM 596 C C . THR A 1 73 ? -6.461 9.037 17.069 1.00 88.69 73 THR A C 1
ATOM 598 O O . THR A 1 73 ? -6.148 8.784 15.909 1.00 88.69 73 THR A O 1
ATOM 601 N N . GLN A 1 74 ? -7.470 8.412 17.684 1.00 88.81 74 GLN A N 1
ATOM 602 C CA . GLN A 1 74 ? -8.331 7.431 17.007 1.00 88.81 74 GLN A CA 1
ATOM 603 C C . GLN A 1 74 ? -9.045 8.046 15.796 1.00 88.81 74 GLN A C 1
ATOM 605 O O . GLN A 1 74 ? -8.941 7.514 14.693 1.00 88.81 74 GLN A O 1
ATOM 610 N N . ASN A 1 75 ? -9.643 9.231 15.963 1.00 91.06 75 ASN A N 1
ATOM 611 C CA . ASN A 1 75 ? -10.296 9.956 14.871 1.00 91.06 75 ASN A CA 1
ATOM 612 C C . ASN A 1 75 ? -9.330 10.311 13.728 1.00 91.06 75 ASN A C 1
ATOM 614 O O . ASN A 1 75 ? -9.752 10.383 12.574 1.00 91.06 75 ASN A O 1
ATOM 618 N N . LEU A 1 76 ? -8.051 10.572 14.022 1.00 93.12 76 LEU A N 1
ATOM 619 C CA . LEU A 1 76 ? -7.041 10.811 12.985 1.00 93.12 76 LEU A CA 1
ATOM 620 C C . LEU A 1 76 ? -6.733 9.534 12.201 1.00 93.12 76 LEU A C 1
ATOM 622 O O . LEU A 1 76 ? -6.682 9.584 10.975 1.00 93.12 76 LEU A O 1
ATOM 626 N N . ILE A 1 77 ? -6.577 8.393 12.879 1.00 93.62 77 ILE A N 1
ATOM 627 C CA . ILE A 1 77 ? -6.353 7.107 12.203 1.00 93.62 77 ILE A CA 1
ATOM 628 C C . ILE A 1 77 ? -7.542 6.768 11.303 1.00 93.62 77 ILE A C 1
ATOM 630 O O . ILE A 1 77 ? -7.345 6.422 10.141 1.00 93.62 77 ILE A O 1
ATOM 634 N N . ASP A 1 78 ? -8.769 6.929 11.796 1.00 92.62 78 ASP A N 1
ATOM 635 C CA . ASP A 1 78 ? -9.970 6.621 11.016 1.00 92.62 78 ASP A CA 1
ATOM 636 C C . ASP A 1 78 ? -10.088 7.529 9.780 1.00 92.62 78 ASP A C 1
ATOM 638 O O . ASP A 1 78 ? -10.438 7.068 8.692 1.00 92.62 78 ASP A O 1
ATOM 642 N N . GLN A 1 79 ? -9.712 8.809 9.899 1.00 94.75 79 GLN A N 1
ATOM 643 C CA . GLN A 1 79 ? -9.613 9.718 8.753 1.00 94.75 79 GLN A CA 1
ATOM 644 C C . GLN A 1 79 ? -8.554 9.272 7.741 1.00 94.75 79 GLN A C 1
ATOM 646 O O . GLN A 1 79 ? -8.823 9.298 6.540 1.00 94.75 79 GLN A O 1
ATOM 651 N N . ILE A 1 80 ? -7.380 8.833 8.203 1.00 95.62 80 ILE A N 1
ATOM 652 C CA . ILE A 1 80 ? -6.319 8.304 7.336 1.00 95.62 80 ILE A CA 1
ATOM 653 C C . ILE A 1 80 ? -6.817 7.061 6.595 1.00 95.62 80 ILE A C 1
ATOM 655 O O . ILE A 1 80 ? -6.728 7.012 5.373 1.00 95.62 80 ILE A O 1
ATOM 659 N N . VAL A 1 81 ? -7.393 6.085 7.299 1.00 95.44 81 VAL A N 1
ATOM 660 C CA . VAL A 1 81 ? -7.894 4.827 6.714 1.00 95.44 81 VAL A CA 1
ATOM 661 C C . VAL A 1 81 ? -9.007 5.100 5.701 1.00 95.44 81 VAL A C 1
ATOM 663 O O . VAL A 1 81 ? -8.982 4.578 4.584 1.00 95.44 81 VAL A O 1
ATOM 666 N N . LYS A 1 82 ? -9.942 5.996 6.033 1.00 95.06 82 LYS A N 1
ATOM 667 C CA . LYS A 1 82 ? -10.998 6.436 5.113 1.00 95.06 82 LYS A CA 1
ATOM 668 C C . LYS A 1 82 ? -10.426 7.131 3.879 1.00 95.06 82 LYS A C 1
ATOM 670 O O . LYS A 1 82 ? -10.929 6.932 2.776 1.00 95.06 82 LYS A O 1
ATOM 675 N N . ARG A 1 83 ? -9.386 7.950 4.047 1.00 95.62 83 ARG A N 1
ATOM 676 C CA . ARG A 1 83 ? -8.724 8.647 2.939 1.00 95.62 83 ARG A CA 1
ATOM 677 C C . ARG A 1 83 ? -7.941 7.679 2.050 1.00 95.62 83 ARG A C 1
ATOM 679 O O . ARG A 1 83 ? -8.053 7.800 0.835 1.00 95.62 83 ARG A O 1
ATOM 686 N N . ILE A 1 84 ? -7.244 6.691 2.622 1.00 95.69 84 ILE A N 1
ATOM 687 C CA . ILE A 1 84 ? -6.610 5.587 1.874 1.00 95.69 84 ILE A CA 1
ATOM 688 C C . ILE A 1 84 ? -7.665 4.883 1.031 1.00 95.69 84 ILE A C 1
ATOM 690 O O . ILE A 1 84 ? -7.529 4.825 -0.181 1.00 95.69 84 ILE A O 1
ATOM 694 N N . SER A 1 85 ? -8.766 4.456 1.646 1.00 93.88 85 SER A N 1
ATOM 695 C CA . SER A 1 85 ? -9.830 3.716 0.955 1.00 93.88 85 SER A CA 1
ATOM 696 C C . SER A 1 85 ? -10.454 4.482 -0.215 1.00 93.88 85 SER A C 1
ATOM 698 O O . SER A 1 85 ? -10.936 3.873 -1.162 1.00 93.88 85 SER A O 1
ATOM 700 N N . LYS A 1 86 ? -10.442 5.820 -0.166 1.00 93.31 86 LYS A N 1
ATOM 701 C CA . LYS A 1 86 ? -10.971 6.682 -1.233 1.00 93.31 86 LYS A CA 1
ATOM 702 C C . LYS A 1 86 ? -9.959 7.017 -2.324 1.00 93.31 86 LYS A C 1
ATOM 704 O O . LYS A 1 86 ? -10.355 7.185 -3.470 1.00 93.31 86 LYS A O 1
ATOM 709 N N . LEU A 1 87 ? -8.697 7.226 -1.953 1.00 92.50 87 LEU A N 1
ATOM 710 C CA . LEU A 1 87 ? -7.678 7.786 -2.847 1.00 92.50 87 LEU A CA 1
ATOM 711 C C . LEU A 1 87 ? -6.670 6.750 -3.340 1.00 92.50 87 LEU A C 1
ATOM 713 O O . LEU A 1 87 ? -5.882 7.053 -4.234 1.00 92.50 87 LEU A O 1
ATOM 717 N N . PHE A 1 88 ? -6.647 5.555 -2.752 1.00 92.38 88 PHE A N 1
ATOM 718 C CA . PHE A 1 88 ? -5.697 4.528 -3.134 1.00 92.38 88 PHE A CA 1
ATOM 719 C C . PHE A 1 88 ? -5.988 4.035 -4.549 1.00 92.38 88 PHE A C 1
ATOM 721 O O . PHE A 1 88 ? -6.961 3.326 -4.799 1.00 92.38 88 PHE A O 1
ATOM 728 N N . ASN A 1 89 ? -5.100 4.400 -5.468 1.00 89.06 89 ASN A N 1
ATOM 729 C CA . ASN A 1 89 ? -5.018 3.781 -6.775 1.00 89.06 89 ASN A CA 1
ATOM 730 C C . ASN A 1 89 ? -3.901 2.740 -6.748 1.00 89.06 89 ASN A C 1
ATOM 732 O O . ASN A 1 89 ? -2.752 3.058 -6.426 1.00 8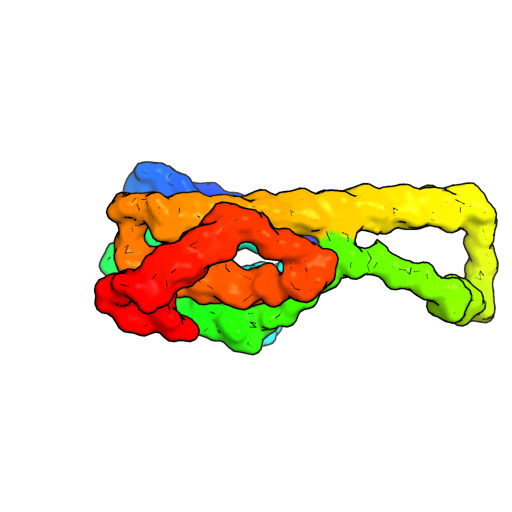9.06 89 ASN A O 1
ATOM 736 N N . THR A 1 90 ? -4.251 1.503 -7.085 1.00 86.94 90 THR A N 1
ATOM 737 C CA . THR A 1 90 ? -3.342 0.364 -6.990 1.00 86.94 90 THR A CA 1
ATOM 738 C C . THR A 1 90 ? -2.133 0.579 -7.909 1.00 86.94 90 THR A C 1
ATOM 740 O O . THR A 1 90 ? -2.308 0.638 -9.127 1.00 86.94 90 THR A O 1
ATOM 743 N N . PRO A 1 91 ? -0.902 0.698 -7.369 1.00 88.19 91 PRO A N 1
ATOM 744 C CA . PRO A 1 91 ? 0.292 0.793 -8.199 1.00 88.19 91 PRO A CA 1
ATOM 745 C C . PRO A 1 91 ? 0.468 -0.491 -9.014 1.00 88.19 91 PRO A C 1
ATOM 747 O O . PRO A 1 91 ? 0.180 -1.580 -8.516 1.00 88.19 91 PRO A O 1
ATOM 750 N N . ALA A 1 92 ? 0.988 -0.387 -10.238 1.00 91.31 92 ALA A N 1
ATOM 751 C CA . ALA A 1 92 ? 1.327 -1.572 -11.018 1.00 91.31 92 ALA A CA 1
ATOM 752 C C . ALA A 1 92 ? 2.309 -2.456 -10.227 1.00 91.31 92 ALA A C 1
ATOM 754 O O . ALA A 1 92 ? 3.293 -1.969 -9.667 1.00 91.31 92 ALA A O 1
ATOM 755 N N . ILE A 1 93 ? 2.011 -3.754 -10.120 1.00 91.75 93 ILE A N 1
ATOM 756 C CA . ILE A 1 93 ? 2.966 -4.725 -9.566 1.00 91.75 93 ILE A CA 1
ATOM 757 C C . ILE A 1 93 ? 3.971 -5.118 -10.648 1.00 91.75 93 ILE A C 1
ATOM 759 O O . ILE A 1 93 ? 5.173 -5.123 -10.393 1.00 91.75 93 ILE A O 1
ATOM 763 N N . ILE A 1 94 ? 3.454 -5.437 -11.837 1.00 92.56 94 ILE A N 1
ATOM 764 C CA . ILE A 1 94 ? 4.218 -5.863 -13.006 1.00 92.56 94 ILE A CA 1
ATOM 765 C C . ILE A 1 94 ? 4.089 -4.765 -14.056 1.00 92.56 94 ILE A C 1
ATOM 767 O O . ILE A 1 94 ? 2.980 -4.432 -14.477 1.00 92.56 94 ILE A O 1
ATOM 771 N N . GLU A 1 95 ? 5.223 -4.201 -14.449 1.00 91.50 95 GLU A N 1
ATOM 772 C CA . GLU A 1 95 ? 5.345 -3.238 -15.537 1.00 91.50 95 GLU A CA 1
ATOM 773 C C . GLU A 1 95 ? 6.050 -3.917 -16.714 1.00 91.50 95 GLU A C 1
ATOM 775 O O . GLU A 1 95 ? 7.079 -4.571 -16.534 1.00 91.50 95 GLU A O 1
ATOM 780 N N . ASP A 1 96 ? 5.506 -3.751 -17.917 1.00 90.88 96 ASP A N 1
ATOM 781 C CA . ASP A 1 96 ? 6.114 -4.226 -19.156 1.00 90.88 96 ASP A CA 1
ATOM 782 C C . ASP A 1 96 ? 5.972 -3.163 -20.252 1.00 90.88 96 ASP A C 1
ATOM 784 O O . ASP A 1 96 ? 5.056 -2.333 -20.232 1.00 90.88 96 ASP A O 1
ATOM 788 N N . THR A 1 97 ? 6.903 -3.174 -21.199 1.00 90.19 97 THR A N 1
ATOM 789 C CA . THR A 1 97 ? 6.987 -2.206 -22.293 1.00 90.19 97 THR A CA 1
ATOM 790 C C . THR A 1 97 ? 6.750 -2.941 -23.597 1.00 90.19 97 THR A C 1
ATOM 792 O O . THR A 1 97 ? 7.539 -3.797 -23.976 1.00 90.19 97 THR A O 1
ATOM 795 N N . ASN A 1 98 ? 5.684 -2.582 -24.306 1.00 92.88 98 ASN A N 1
ATOM 796 C CA . ASN A 1 98 ? 5.383 -3.199 -25.592 1.00 92.88 98 ASN A CA 1
ATOM 797 C C . ASN A 1 98 ? 6.280 -2.655 -26.726 1.00 92.88 98 ASN A C 1
ATOM 799 O O . ASN A 1 98 ? 6.745 -1.511 -26.688 1.00 92.88 98 ASN A O 1
ATOM 803 N N . ASP A 1 99 ? 6.433 -3.448 -27.789 1.00 92.31 99 ASP A N 1
ATOM 804 C CA . ASP A 1 99 ? 7.247 -3.107 -28.968 1.00 92.31 99 ASP A CA 1
ATOM 805 C C . ASP A 1 99 ? 6.813 -1.813 -29.666 1.00 92.31 99 ASP A C 1
ATOM 807 O O . ASP A 1 99 ? 7.607 -1.132 -30.318 1.00 92.31 99 ASP A O 1
ATOM 811 N N . THR A 1 100 ? 5.535 -1.452 -29.568 1.00 95.38 100 THR A N 1
ATOM 812 C CA . THR A 1 100 ? 5.010 -0.225 -30.177 1.00 95.38 100 THR A CA 1
ATOM 813 C C . THR A 1 100 ? 5.536 1.008 -29.447 1.00 95.38 100 THR A C 1
ATOM 815 O O . THR A 1 100 ? 5.994 1.949 -30.095 1.00 95.38 100 THR A O 1
ATOM 818 N N . SER A 1 101 ? 5.555 0.981 -28.114 1.00 93.31 101 SER A N 1
ATOM 819 C CA . SER A 1 101 ? 6.149 2.023 -27.277 1.00 93.31 101 SER A CA 1
ATOM 820 C C . SER A 1 101 ? 7.658 2.126 -27.493 1.00 93.31 101 SER A C 1
ATOM 822 O O . SER A 1 101 ? 8.170 3.238 -27.603 1.00 93.31 101 SER A O 1
ATOM 824 N N . ILE A 1 102 ? 8.358 0.993 -27.633 1.00 92.12 102 ILE A N 1
ATOM 825 C CA . ILE A 1 102 ? 9.801 0.968 -27.925 1.00 92.12 102 ILE A CA 1
ATOM 826 C C . ILE A 1 102 ? 10.090 1.640 -29.274 1.00 92.12 102 ILE A C 1
ATOM 828 O O . ILE A 1 102 ? 10.933 2.535 -29.352 1.00 92.12 102 ILE A O 1
ATOM 832 N N . ARG A 1 103 ? 9.355 1.271 -30.331 1.00 93.75 103 ARG A N 1
ATOM 833 C CA . ARG A 1 103 ? 9.513 1.872 -31.667 1.00 93.75 103 ARG A CA 1
ATOM 834 C C . ARG A 1 103 ? 9.215 3.370 -31.672 1.00 93.75 103 ARG A C 1
ATOM 836 O O . ARG A 1 103 ? 9.961 4.133 -32.281 1.00 93.75 103 ARG A O 1
ATOM 843 N N . ALA A 1 104 ? 8.158 3.799 -30.982 1.00 95.31 104 ALA A N 1
ATOM 844 C CA . ALA A 1 104 ? 7.807 5.213 -30.879 1.00 95.31 104 ALA A CA 1
ATOM 845 C C . ALA A 1 104 ? 8.886 6.024 -30.138 1.00 95.31 104 ALA A C 1
ATOM 847 O O . ALA A 1 104 ? 9.263 7.103 -30.592 1.00 95.31 104 ALA A O 1
ATOM 848 N N . ALA A 1 105 ? 9.428 5.493 -29.038 1.00 94.25 105 ALA A N 1
ATOM 849 C CA . ALA A 1 105 ? 10.517 6.134 -28.302 1.00 94.25 105 ALA A CA 1
ATOM 850 C C . ALA A 1 105 ? 11.804 6.229 -29.140 1.00 94.2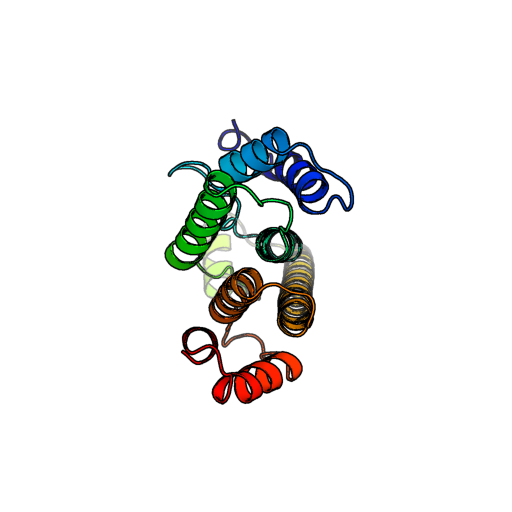5 105 ALA A C 1
ATOM 852 O O . ALA A 1 105 ? 12.461 7.271 -29.144 1.00 94.25 105 ALA A O 1
ATOM 853 N N . ALA A 1 106 ? 12.129 5.178 -29.901 1.00 94.50 106 ALA A N 1
ATOM 854 C CA . ALA A 1 106 ? 13.279 5.171 -30.801 1.00 94.50 106 ALA A CA 1
ATOM 855 C C . ALA A 1 106 ? 13.158 6.218 -31.919 1.00 94.50 106 ALA A C 1
ATOM 857 O O . ALA A 1 106 ? 14.150 6.855 -32.264 1.00 94.50 106 ALA A O 1
ATOM 858 N N . ALA A 1 107 ? 11.945 6.424 -32.447 1.00 95.94 107 ALA A N 1
ATOM 859 C CA . ALA A 1 107 ? 11.665 7.455 -33.445 1.00 95.94 107 ALA A CA 1
ATOM 860 C C . ALA A 1 107 ? 11.751 8.882 -32.874 1.00 95.94 107 ALA A C 1
ATOM 862 O O . ALA A 1 107 ? 12.111 9.806 -33.597 1.00 95.94 107 ALA A O 1
ATOM 863 N N . LEU A 1 108 ? 11.422 9.067 -31.590 1.00 97.06 108 LEU A N 1
ATOM 864 C CA . LEU A 1 108 ? 11.466 10.371 -30.925 1.00 97.06 108 LEU A CA 1
ATOM 865 C C . LEU A 1 108 ? 12.892 10.805 -30.552 1.00 97.06 108 LEU A C 1
ATOM 867 O O . LEU A 1 108 ? 13.173 12.001 -30.527 1.00 97.06 108 LEU A O 1
ATOM 871 N N . TRP A 1 109 ? 13.775 9.857 -30.231 1.00 95.19 109 TRP A N 1
ATOM 872 C CA . TRP A 1 109 ? 15.124 10.157 -29.751 1.00 95.19 109 TRP A CA 1
ATOM 873 C C . TRP A 1 109 ? 16.212 9.387 -30.498 1.00 95.19 109 TRP A C 1
ATOM 875 O O . TRP A 1 109 ? 16.865 9.946 -31.377 1.00 95.19 109 TRP A O 1
ATOM 885 N N . ARG A 1 110 ? 16.442 8.125 -30.123 1.00 94.62 110 ARG A N 1
ATOM 886 C CA . ARG A 1 110 ? 17.348 7.209 -30.818 1.00 94.62 110 ARG A CA 1
ATOM 887 C C . ARG A 1 110 ? 16.979 5.758 -30.521 1.00 94.62 110 ARG A C 1
ATOM 889 O O . ARG A 1 110 ? 16.462 5.481 -29.435 1.00 94.62 110 ARG A O 1
ATOM 896 N N . PRO A 1 111 ? 17.289 4.818 -31.424 1.00 91.56 111 PRO A N 1
ATOM 897 C CA . PRO A 1 111 ? 17.266 3.406 -31.079 1.00 91.56 111 PRO A CA 1
ATOM 898 C C . PRO A 1 111 ? 18.275 3.102 -29.960 1.00 91.56 111 PRO A C 1
ATOM 900 O O . PRO A 1 111 ? 19.353 3.703 -29.876 1.00 91.56 111 PRO A O 1
ATOM 903 N N . LEU A 1 112 ? 17.894 2.172 -29.087 1.00 89.75 112 LEU A N 1
ATOM 904 C CA . LEU A 1 112 ? 18.768 1.613 -28.059 1.00 89.75 112 LEU A CA 1
ATOM 905 C C . LEU A 1 112 ? 19.574 0.456 -28.648 1.00 89.75 112 LEU A C 1
ATOM 907 O O . LEU A 1 112 ? 19.039 -0.347 -29.414 1.00 89.75 112 LEU A O 1
ATOM 911 N N . GLU A 1 113 ? 20.839 0.350 -28.254 1.00 93.31 113 GLU A N 1
ATOM 912 C CA . GLU A 1 113 ? 21.669 -0.800 -28.604 1.00 93.31 113 GLU A CA 1
ATOM 913 C C . GLU A 1 113 ? 21.145 -2.070 -27.906 1.00 93.31 113 GLU A C 1
ATOM 915 O O . GLU A 1 113 ? 20.636 -1.982 -26.781 1.00 93.31 113 GLU A O 1
ATOM 920 N N . PRO A 1 114 ? 21.315 -3.276 -28.485 1.00 90.75 114 PRO A N 1
ATOM 921 C CA . PRO A 1 114 ? 20.812 -4.518 -27.886 1.00 90.75 114 PRO A CA 1
ATOM 922 C C . PRO A 1 114 ? 21.258 -4.732 -26.430 1.00 90.75 114 PRO A C 1
ATOM 924 O O . PRO A 1 114 ? 20.480 -5.178 -25.592 1.00 90.75 114 PRO A O 1
ATOM 927 N N . LYS A 1 115 ? 22.497 -4.342 -26.103 1.00 93.81 115 LYS A N 1
ATOM 928 C CA . LYS A 1 115 ? 23.048 -4.425 -24.742 1.00 93.81 115 LYS A CA 1
ATOM 929 C C . LYS A 1 115 ? 22.386 -3.441 -23.767 1.00 93.81 115 LYS A C 1
ATOM 931 O O . LYS A 1 115 ? 22.230 -3.754 -22.586 1.00 93.81 115 LYS A O 1
ATOM 936 N N . GLU A 1 116 ? 22.020 -2.249 -24.242 1.00 92.00 116 GLU A N 1
ATOM 937 C CA . GLU A 1 116 ? 21.284 -1.265 -23.441 1.00 92.00 116 GLU A CA 1
ATOM 938 C C . GLU A 1 116 ? 19.874 -1.786 -23.150 1.00 92.00 116 GLU A C 1
ATOM 940 O O . GLU A 1 116 ? 19.442 -1.747 -22.000 1.00 92.00 116 GLU A O 1
ATOM 945 N N . MET A 1 117 ? 19.210 -2.359 -24.162 1.00 90.06 117 MET A N 1
ATOM 946 C CA . MET A 1 117 ? 17.886 -2.968 -24.012 1.00 90.06 117 MET A CA 1
ATOM 947 C C . MET A 1 117 ? 17.899 -4.096 -22.975 1.00 90.06 117 MET A C 1
ATOM 949 O O . MET A 1 117 ? 17.121 -4.062 -22.027 1.00 90.06 117 MET A O 1
ATOM 953 N N . GLU A 1 118 ? 18.851 -5.029 -23.081 1.00 92.81 118 GLU A N 1
ATOM 954 C CA . GLU A 1 118 ? 18.990 -6.138 -22.129 1.00 92.81 118 GLU A CA 1
ATOM 955 C C . GLU A 1 118 ? 19.214 -5.637 -20.690 1.00 92.81 118 GLU A C 1
ATOM 957 O O . GLU A 1 118 ? 18.691 -6.200 -19.727 1.00 92.81 118 GLU A O 1
ATOM 962 N N . THR A 1 119 ? 19.978 -4.553 -20.524 1.00 94.62 119 THR A N 1
ATOM 963 C CA . THR A 1 119 ? 20.218 -3.946 -19.207 1.00 94.62 119 THR A CA 1
ATOM 964 C C . THR A 1 119 ? 18.938 -3.328 -18.641 1.00 94.62 119 THR A C 1
ATOM 966 O O . THR A 1 119 ? 18.623 -3.527 -17.467 1.00 94.62 119 THR A O 1
ATOM 969 N N . CYS A 1 120 ? 18.175 -2.607 -19.466 1.00 91.56 120 CYS A N 1
ATOM 970 C CA . CYS A 1 120 ? 16.887 -2.040 -19.073 1.00 91.56 120 CYS A CA 1
ATOM 971 C C . CYS A 1 120 ? 15.871 -3.126 -18.696 1.00 91.56 120 CYS A C 1
ATOM 973 O O . CYS A 1 120 ? 15.192 -2.986 -17.677 1.00 91.56 120 CYS A O 1
ATOM 975 N N . ASP A 1 121 ? 15.807 -4.215 -19.463 1.00 92.88 121 ASP A N 1
ATOM 976 C CA . ASP A 1 121 ? 14.929 -5.352 -19.182 1.00 92.88 121 ASP A CA 1
ATOM 977 C C . ASP A 1 121 ? 15.277 -6.024 -17.852 1.00 92.88 121 ASP A C 1
ATOM 979 O O . ASP A 1 121 ? 14.379 -6.296 -17.055 1.00 92.88 121 ASP A O 1
ATOM 983 N N . LYS A 1 122 ? 16.571 -6.212 -17.554 1.00 95.31 122 LYS A N 1
ATOM 984 C CA . LYS A 1 122 ? 17.021 -6.748 -16.258 1.00 95.31 122 LYS A CA 1
ATOM 985 C C . LYS A 1 122 ? 16.595 -5.861 -15.090 1.00 95.31 122 LYS A C 1
ATOM 987 O O . LYS A 1 122 ? 16.017 -6.362 -14.132 1.00 95.31 122 LYS A O 1
ATOM 992 N N . ILE A 1 123 ? 16.811 -4.546 -15.185 1.00 95.12 123 ILE A N 1
ATOM 993 C CA . ILE A 1 123 ? 16.406 -3.593 -14.135 1.00 95.12 123 ILE A CA 1
ATOM 994 C C . ILE A 1 123 ? 14.884 -3.615 -13.930 1.00 95.12 123 ILE A C 1
ATOM 996 O O . ILE A 1 123 ? 14.400 -3.567 -12.795 1.00 95.12 123 ILE A O 1
ATOM 1000 N N . ARG A 1 124 ? 14.114 -3.684 -15.022 1.00 94.81 124 ARG A N 1
ATOM 1001 C CA . ARG A 1 124 ? 12.650 -3.772 -14.973 1.00 94.81 124 ARG A CA 1
ATOM 1002 C C . ARG A 1 124 ? 12.193 -5.063 -14.299 1.00 94.81 124 ARG A C 1
ATOM 1004 O O . ARG A 1 124 ? 11.338 -5.007 -13.417 1.00 94.81 124 ARG A O 1
ATOM 1011 N N . GLU A 1 125 ? 12.777 -6.196 -14.671 1.00 95.44 125 GLU A N 1
ATOM 1012 C CA . GLU A 1 125 ? 12.443 -7.497 -14.096 1.00 95.44 125 GLU A CA 1
ATOM 1013 C C . GLU A 1 125 ? 12.794 -7.560 -12.603 1.00 95.44 125 GLU A C 1
ATOM 1015 O O . GLU A 1 125 ? 11.962 -7.955 -11.788 1.00 95.44 125 GLU A O 1
ATOM 1020 N N . GLU A 1 126 ? 13.965 -7.059 -12.203 1.00 96.38 126 GLU A N 1
ATOM 1021 C CA . GLU A 1 126 ? 14.342 -6.941 -10.790 1.00 96.38 126 GLU A CA 1
ATOM 1022 C C . GLU A 1 126 ? 13.346 -6.076 -10.001 1.00 96.38 126 GLU A C 1
ATOM 1024 O O . GLU A 1 126 ? 12.937 -6.437 -8.893 1.00 96.38 126 GLU A O 1
ATOM 1029 N N . ARG A 1 127 ? 12.900 -4.948 -10.570 1.00 95.44 127 ARG A N 1
ATOM 1030 C CA . ARG A 1 127 ? 11.882 -4.086 -9.951 1.00 95.44 127 ARG A CA 1
ATOM 1031 C C . ARG A 1 127 ? 10.528 -4.792 -9.840 1.00 95.44 127 ARG A C 1
ATOM 1033 O O . ARG A 1 127 ? 9.891 -4.698 -8.789 1.00 95.44 127 ARG A O 1
ATOM 1040 N N . ASN A 1 128 ? 10.098 -5.514 -10.874 1.00 95.19 128 ASN A N 1
ATOM 1041 C CA . ASN A 1 128 ? 8.868 -6.309 -10.846 1.00 95.19 128 ASN A CA 1
ATOM 1042 C C . ASN A 1 128 ? 8.938 -7.379 -9.749 1.00 95.19 128 ASN A C 1
ATOM 1044 O O . ASN A 1 128 ? 8.011 -7.508 -8.949 1.00 95.19 128 ASN A O 1
ATOM 1048 N N . GLN A 1 129 ? 10.061 -8.088 -9.635 1.00 95.62 129 GLN A N 1
ATOM 1049 C CA . GLN A 1 129 ? 10.278 -9.089 -8.589 1.00 95.62 129 GLN A CA 1
ATOM 1050 C C . GLN A 1 129 ? 10.226 -8.476 -7.186 1.00 95.62 129 GLN A C 1
ATOM 1052 O O . GLN A 1 129 ? 9.556 -9.017 -6.302 1.00 95.62 129 GLN A O 1
ATOM 1057 N N . GLN A 1 130 ? 10.858 -7.317 -6.981 1.00 96.44 130 GLN A N 1
ATOM 1058 C CA . GLN A 1 130 ? 10.782 -6.585 -5.714 1.00 96.44 130 GLN A CA 1
ATOM 1059 C C . GLN A 1 130 ? 9.345 -6.162 -5.384 1.00 96.44 130 GLN A C 1
ATOM 1061 O O . GLN A 1 130 ? 8.893 -6.360 -4.257 1.00 96.44 130 GLN A O 1
ATOM 1066 N N . ASN A 1 131 ? 8.598 -5.642 -6.361 1.00 95.25 131 ASN A N 1
ATOM 1067 C CA . ASN A 1 131 ? 7.198 -5.256 -6.183 1.00 95.25 131 ASN A CA 1
ATOM 1068 C C . ASN A 1 131 ? 6.313 -6.454 -5.817 1.00 95.25 131 ASN A C 1
ATOM 1070 O O . ASN A 1 131 ? 5.523 -6.367 -4.875 1.00 95.25 131 ASN A O 1
ATOM 1074 N N . ILE A 1 132 ? 6.470 -7.584 -6.517 1.00 94.50 132 ILE A N 1
ATOM 1075 C CA . ILE A 1 132 ? 5.759 -8.835 -6.217 1.00 94.50 132 ILE A CA 1
ATOM 1076 C C . ILE A 1 132 ? 6.077 -9.290 -4.791 1.00 94.50 132 ILE A C 1
ATOM 1078 O O . ILE A 1 132 ? 5.169 -9.678 -4.052 1.00 94.50 132 ILE A O 1
ATOM 1082 N N . GLN A 1 133 ? 7.349 -9.240 -4.387 1.00 95.38 133 GLN A N 1
ATOM 1083 C CA . GLN A 1 133 ? 7.763 -9.652 -3.050 1.00 95.38 133 GLN A CA 1
ATOM 1084 C C . GLN A 1 133 ? 7.175 -8.739 -1.968 1.00 95.38 133 GLN A C 1
ATOM 1086 O O . GLN A 1 133 ? 6.588 -9.243 -1.009 1.00 95.38 133 GLN A O 1
ATOM 1091 N N . SER A 1 134 ? 7.259 -7.417 -2.138 1.00 95.94 134 SER A N 1
ATOM 1092 C CA . SER A 1 134 ? 6.672 -6.448 -1.207 1.00 95.94 134 SER A CA 1
ATOM 1093 C C . SER A 1 134 ? 5.153 -6.588 -1.109 1.00 95.94 134 SER A C 1
ATOM 1095 O O . SER A 1 134 ? 4.612 -6.559 -0.006 1.00 95.94 134 SER A O 1
ATOM 1097 N N . TYR A 1 135 ? 4.456 -6.814 -2.228 1.00 94.94 135 TYR A N 1
ATOM 1098 C CA . TYR A 1 135 ? 3.018 -7.099 -2.234 1.00 94.94 135 TYR A CA 1
ATOM 1099 C C . TYR A 1 135 ? 2.679 -8.366 -1.435 1.00 94.94 135 TYR A C 1
ATOM 1101 O O . TYR A 1 135 ? 1.813 -8.341 -0.558 1.00 94.94 135 TYR A O 1
ATOM 1109 N N . LYS A 1 136 ? 3.388 -9.474 -1.691 1.00 93.62 136 LYS A N 1
ATOM 1110 C CA . LYS A 1 136 ? 3.180 -10.742 -0.973 1.00 93.62 136 LYS A CA 1
ATOM 1111 C C . LYS A 1 136 ? 3.456 -10.595 0.524 1.00 93.62 136 LYS A C 1
ATOM 1113 O O . LYS A 1 136 ? 2.681 -11.098 1.337 1.00 93.62 136 LYS A O 1
ATOM 1118 N N . ASN A 1 137 ? 4.526 -9.892 0.891 1.00 95.38 137 ASN A N 1
ATOM 1119 C CA . ASN A 1 137 ? 4.877 -9.618 2.284 1.00 95.38 137 ASN A CA 1
ATOM 1120 C C . ASN A 1 137 ? 3.826 -8.748 2.975 1.00 95.38 137 ASN A C 1
ATOM 1122 O O . ASN A 1 137 ? 3.435 -9.052 4.103 1.00 95.38 137 ASN A O 1
ATOM 1126 N N . LEU A 1 138 ? 3.337 -7.708 2.296 1.00 95.75 138 LEU A N 1
ATOM 1127 C CA . LEU A 1 138 ? 2.268 -6.846 2.789 1.00 95.75 138 LEU A CA 1
ATOM 1128 C C . LEU A 1 138 ? 0.999 -7.656 3.073 1.00 95.75 138 LEU A C 1
ATOM 1130 O O . LEU A 1 138 ? 0.508 -7.639 4.201 1.00 95.75 138 LEU A O 1
ATOM 1134 N N . MET A 1 139 ? 0.523 -8.422 2.085 1.00 94.88 139 MET A N 1
ATOM 1135 C CA . MET A 1 139 ? -0.652 -9.290 2.225 1.00 94.88 139 MET A CA 1
ATOM 1136 C C . MET A 1 139 ? -0.483 -10.280 3.378 1.00 94.88 139 MET A C 1
ATOM 1138 O O . MET A 1 139 ? -1.362 -10.401 4.226 1.00 94.88 139 MET A O 1
ATOM 1142 N N . LYS A 1 140 ? 0.674 -10.947 3.466 1.00 94.62 140 LYS A N 1
ATOM 1143 C CA . LYS A 1 140 ? 0.972 -11.894 4.548 1.00 94.62 140 LYS A CA 1
ATOM 1144 C C . LYS A 1 140 ? 0.968 -11.223 5.923 1.00 94.62 140 LYS A C 1
ATOM 1146 O O . LYS A 1 140 ? 0.428 -11.794 6.866 1.00 94.62 140 LYS A O 1
ATOM 1151 N N . THR A 1 141 ? 1.559 -10.035 6.040 1.00 95.69 141 THR A N 1
ATOM 1152 C CA . THR A 1 141 ? 1.673 -9.298 7.309 1.00 95.69 141 THR A CA 1
ATOM 1153 C C . THR A 1 141 ? 0.318 -8.787 7.781 1.00 95.69 141 THR A C 1
ATOM 1155 O O . THR A 1 141 ? -0.015 -8.934 8.954 1.00 95.69 141 THR A O 1
ATOM 1158 N N . LEU A 1 142 ? -0.490 -8.220 6.880 1.00 95.81 142 LEU A N 1
ATOM 1159 C CA . LEU A 1 142 ? -1.855 -7.807 7.205 1.00 95.81 142 LEU A CA 1
ATOM 1160 C C . LEU A 1 142 ? -2.723 -9.016 7.559 1.00 95.81 142 LEU A C 1
ATOM 1162 O O . LEU A 1 142 ? -3.464 -8.971 8.533 1.00 95.81 142 LEU A O 1
ATOM 1166 N N . ASN A 1 143 ? -2.581 -10.131 6.840 1.00 95.06 143 ASN A N 1
ATOM 1167 C CA . ASN A 1 143 ? -3.309 -11.346 7.181 1.00 95.06 143 ASN A CA 1
ATOM 1168 C C . ASN A 1 143 ? -2.905 -11.882 8.559 1.00 95.06 143 ASN A C 1
ATOM 1170 O O . ASN A 1 143 ? -3.767 -12.267 9.338 1.00 95.06 143 ASN A O 1
ATOM 1174 N N . SER A 1 144 ? -1.612 -11.899 8.900 1.00 94.06 144 SER A N 1
ATOM 1175 C CA . SER A 1 144 ? -1.190 -12.345 10.235 1.00 94.06 144 SER A CA 1
ATOM 1176 C C . SER A 1 144 ? -1.682 -11.404 11.333 1.00 94.06 144 SER A C 1
ATOM 1178 O O . SER A 1 144 ? -1.982 -11.869 12.421 1.00 94.06 144 SER A O 1
ATOM 1180 N N . LEU A 1 145 ? -1.755 -10.099 11.053 1.00 93.38 145 LEU A N 1
ATOM 1181 C CA . LEU A 1 145 ? -2.330 -9.109 11.961 1.00 93.38 145 LEU A CA 1
ATOM 1182 C C . LEU A 1 145 ? -3.806 -9.384 12.227 1.00 93.38 145 LEU A C 1
ATOM 1184 O O . LEU A 1 145 ? -4.221 -9.413 13.376 1.00 93.38 145 LEU A O 1
ATOM 1188 N N . LEU A 1 146 ? -4.582 -9.608 11.170 1.00 92.19 146 LEU A N 1
ATOM 1189 C CA . LEU A 1 146 ? -6.017 -9.855 11.262 1.00 92.19 146 LEU A CA 1
ATOM 1190 C C . LEU A 1 146 ? -6.351 -11.109 12.086 1.00 92.19 146 LEU A C 1
ATOM 1192 O O . LEU A 1 146 ? -7.346 -11.110 12.801 1.00 92.19 146 LEU A O 1
ATOM 1196 N N . ASN A 1 147 ? -5.500 -12.137 12.005 1.00 90.38 147 ASN A N 1
ATOM 1197 C CA . ASN A 1 147 ? -5.636 -13.387 12.758 1.00 90.38 147 ASN A CA 1
ATOM 1198 C C . ASN A 1 147 ? -4.932 -13.359 14.138 1.00 90.38 147 ASN A C 1
ATOM 1200 O O . ASN A 1 147 ? -4.775 -14.412 14.748 1.00 90.38 147 ASN A O 1
ATOM 1204 N N . ASP A 1 148 ? -4.440 -12.208 14.620 1.00 90.44 148 ASP A N 1
ATOM 1205 C CA . ASP A 1 148 ? -3.900 -12.092 15.984 1.00 90.44 148 ASP A CA 1
ATOM 1206 C C . ASP A 1 148 ? -5.049 -11.826 16.966 1.00 90.44 148 ASP A C 1
ATOM 1208 O O . ASP A 1 148 ? -5.650 -10.752 16.945 1.00 90.44 148 ASP A O 1
ATOM 1212 N N . ASP A 1 149 ? -5.325 -12.781 17.858 1.00 81.50 149 ASP A N 1
ATOM 1213 C CA . ASP A 1 149 ? -6.411 -12.700 18.850 1.00 81.50 149 ASP A CA 1
ATOM 1214 C C . ASP A 1 149 ? -6.269 -11.522 19.828 1.00 81.50 149 ASP A C 1
ATOM 1216 O O . ASP A 1 149 ? -7.225 -11.124 20.493 1.00 81.50 149 ASP A O 1
ATOM 1220 N N . ARG A 1 150 ? -5.069 -10.943 19.939 1.00 84.88 150 ARG A N 1
ATOM 1221 C CA . ARG A 1 150 ? -4.808 -9.778 20.799 1.00 84.88 150 ARG A CA 1
ATOM 1222 C C . ARG A 1 150 ? -5.148 -8.460 20.108 1.00 84.88 150 ARG A C 1
ATOM 1224 O O . ARG A 1 150 ? -5.079 -7.406 20.743 1.00 84.88 150 ARG A O 1
ATOM 1231 N N . LEU A 1 151 ? -5.455 -8.493 18.811 1.00 84.31 151 LEU A N 1
ATOM 1232 C CA . LEU A 1 151 ? -5.743 -7.305 18.029 1.00 84.31 151 LEU A CA 1
ATOM 1233 C C . LEU A 1 151 ? -7.150 -6.789 18.360 1.00 84.31 151 LEU A C 1
ATOM 1235 O O . LEU A 1 151 ? -8.137 -7.514 18.269 1.00 84.31 151 LEU A O 1
ATOM 1239 N N . ALA A 1 152 ? -7.263 -5.510 18.724 1.00 87.06 152 ALA A N 1
ATOM 1240 C CA . ALA A 1 152 ? -8.564 -4.925 19.029 1.00 87.06 152 ALA A CA 1
ATOM 1241 C C . ALA A 1 152 ? -9.456 -4.885 17.774 1.00 87.06 152 ALA A C 1
ATOM 1243 O O . ALA A 1 152 ? -8.971 -4.633 16.670 1.00 87.06 152 ALA A O 1
ATOM 1244 N N . TRP A 1 153 ? -10.776 -5.022 17.942 1.00 86.38 153 TRP A N 1
ATOM 1245 C CA . TRP A 1 153 ? -11.736 -5.071 16.826 1.00 86.38 153 TRP A CA 1
ATOM 1246 C C . TRP A 1 153 ? -11.597 -3.908 15.825 1.00 86.38 153 TRP A C 1
ATOM 1248 O O . TRP A 1 153 ? -11.644 -4.117 14.617 1.00 86.38 153 TRP A O 1
ATOM 1258 N N . ARG A 1 154 ? -11.317 -2.683 16.295 1.00 87.88 154 ARG A N 1
ATOM 1259 C CA . ARG A 1 154 ? -11.075 -1.524 15.410 1.00 87.88 154 ARG A CA 1
ATOM 1260 C C . ARG A 1 154 ? -9.854 -1.706 14.518 1.00 87.88 154 ARG A C 1
ATOM 1262 O O . ARG A 1 154 ? -9.822 -1.241 13.386 1.00 87.88 154 ARG A O 1
ATOM 1269 N N . GLN A 1 155 ? -8.809 -2.335 15.036 1.00 90.12 155 GLN A N 1
ATOM 1270 C CA . GLN A 1 155 ? -7.600 -2.608 14.269 1.00 90.12 155 GLN A CA 1
ATOM 1271 C C . GLN A 1 155 ? -7.843 -3.746 13.273 1.00 90.12 155 GLN A C 1
ATOM 1273 O O . GLN A 1 155 ? -7.327 -3.677 12.157 1.00 90.12 155 GLN A O 1
ATOM 1278 N N . GLN A 1 156 ? -8.675 -4.733 13.621 1.00 90.88 156 GLN A N 1
ATOM 1279 C CA . GLN A 1 156 ? -9.141 -5.755 12.677 1.00 90.88 156 GLN A CA 1
ATOM 1280 C C . GLN A 1 156 ? -9.906 -5.114 11.508 1.00 90.88 156 GLN A C 1
ATOM 1282 O O . GLN A 1 156 ? -9.556 -5.370 10.359 1.00 90.88 156 GLN A O 1
ATOM 1287 N N . GLU A 1 157 ? -10.844 -4.196 11.775 1.00 90.38 157 GLU A N 1
ATOM 1288 C CA . GLU A 1 157 ? -11.595 -3.457 10.740 1.00 90.38 157 GLU A CA 1
ATOM 1289 C C . GLU A 1 157 ? -10.685 -2.652 9.796 1.00 90.38 157 GLU A C 1
ATOM 1291 O O . GLU A 1 157 ? -10.842 -2.66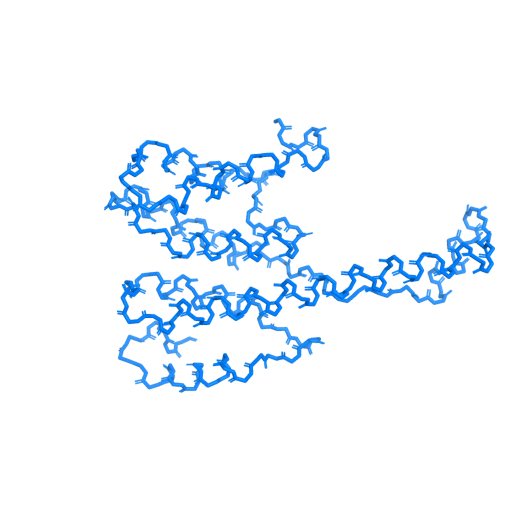1 8.571 1.00 90.38 157 GLU A O 1
ATOM 1296 N N . ARG A 1 158 ? -9.664 -1.985 10.344 1.00 92.81 158 ARG A N 1
ATOM 1297 C CA . ARG A 1 158 ? -8.659 -1.274 9.533 1.00 92.81 158 ARG A CA 1
ATOM 1298 C C . ARG A 1 158 ? -7.834 -2.239 8.687 1.00 92.81 158 ARG A C 1
ATOM 1300 O O . ARG A 1 158 ? -7.556 -1.961 7.522 1.00 92.81 158 ARG A O 1
ATOM 1307 N N . THR A 1 159 ? -7.449 -3.369 9.272 1.00 94.38 159 THR A N 1
ATOM 1308 C CA . THR A 1 159 ? -6.629 -4.383 8.606 1.00 94.38 159 THR A CA 1
ATOM 1309 C C . THR A 1 159 ? -7.388 -5.020 7.448 1.00 94.38 159 THR A C 1
ATOM 1311 O O . THR A 1 159 ? -6.852 -5.063 6.343 1.00 94.38 159 THR A O 1
ATOM 1314 N N . ILE A 1 160 ? -8.641 -5.440 7.657 1.00 92.62 160 ILE A N 1
ATOM 1315 C CA . ILE A 1 160 ? -9.462 -6.024 6.589 1.00 92.62 160 ILE A CA 1
ATOM 1316 C C . ILE A 1 160 ? -9.701 -5.014 5.463 1.00 92.62 160 ILE A C 1
ATOM 1318 O O . ILE A 1 160 ? -9.532 -5.364 4.299 1.00 92.62 160 ILE A O 1
ATOM 1322 N N . THR A 1 161 ? -9.951 -3.739 5.796 1.00 93.75 161 THR A N 1
ATOM 1323 C CA . THR A 1 161 ? -10.089 -2.658 4.804 1.00 93.75 161 THR A CA 1
ATOM 1324 C C . THR A 1 161 ? -8.861 -2.589 3.895 1.00 93.75 161 THR A C 1
ATOM 1326 O O . THR A 1 161 ? -8.986 -2.543 2.672 1.00 93.75 161 THR A O 1
ATOM 1329 N N . PHE A 1 162 ? -7.657 -2.638 4.470 1.00 95.31 162 PHE A N 1
ATOM 1330 C CA . PHE A 1 162 ? -6.418 -2.642 3.694 1.00 95.31 162 PHE A CA 1
ATOM 1331 C C . PHE A 1 162 ? -6.246 -3.899 2.842 1.00 95.31 162 PHE A C 1
ATOM 1333 O O . PHE A 1 162 ? -5.846 -3.775 1.688 1.00 95.31 162 PHE A O 1
ATOM 1340 N N . ILE A 1 163 ? -6.565 -5.091 3.356 1.00 94.00 163 ILE A N 1
ATOM 1341 C CA . ILE A 1 163 ? -6.480 -6.327 2.560 1.00 94.00 163 ILE A CA 1
ATOM 1342 C C . ILE A 1 163 ? -7.448 -6.258 1.368 1.00 94.00 163 ILE A C 1
ATOM 1344 O O . ILE A 1 163 ? -7.054 -6.595 0.253 1.00 94.00 163 ILE A O 1
ATOM 1348 N N . CYS A 1 164 ? -8.671 -5.755 1.562 1.00 91.88 164 CYS A N 1
ATOM 1349 C CA . CYS A 1 164 ? -9.654 -5.593 0.488 1.00 91.88 164 CYS A CA 1
ATOM 1350 C C . CYS A 1 164 ? -9.158 -4.663 -0.632 1.00 91.88 164 CYS A C 1
ATOM 1352 O O . CYS A 1 164 ? -9.341 -4.969 -1.810 1.00 91.88 164 CYS A O 1
ATOM 1354 N N . LEU A 1 165 ? -8.462 -3.571 -0.294 1.00 93.25 165 LEU A N 1
ATOM 1355 C CA . LEU A 1 165 ? -7.851 -2.665 -1.281 1.00 93.25 165 LEU A CA 1
ATOM 1356 C C . LEU A 1 165 ? -6.705 -3.308 -2.079 1.00 93.25 165 LEU A C 1
ATOM 1358 O O . LEU A 1 165 ? -6.337 -2.812 -3.141 1.00 93.25 165 LEU A O 1
ATOM 1362 N N . LEU A 1 166 ? -6.123 -4.395 -1.570 1.00 92.62 166 LEU A N 1
ATOM 1363 C CA . LEU A 1 166 ? -4.992 -5.103 -2.173 1.00 92.62 166 LEU A CA 1
ATOM 1364 C C . LEU A 1 166 ? -5.412 -6.309 -3.020 1.00 92.62 166 LEU A C 1
ATOM 1366 O O . LEU A 1 166 ? -4.547 -6.990 -3.580 1.00 92.62 166 LEU A O 1
ATOM 1370 N N . LEU A 1 167 ? -6.710 -6.596 -3.127 1.00 90.00 167 LEU A N 1
ATOM 1371 C CA . LEU A 1 167 ? -7.211 -7.676 -3.970 1.00 90.00 167 LEU A CA 1
ATOM 1372 C C . LEU A 1 167 ? -6.959 -7.338 -5.440 1.00 90.00 167 LEU A C 1
ATOM 1374 O O . LEU A 1 167 ? -7.606 -6.474 -6.028 1.00 90.00 167 LEU A O 1
ATOM 1378 N N . GLN A 1 168 ? -5.995 -8.032 -6.040 1.00 81.19 168 GLN A N 1
ATOM 1379 C CA . GLN A 1 168 ? -5.596 -7.826 -7.426 1.00 81.19 168 GLN A CA 1
ATOM 1380 C C . GLN A 1 168 ? -5.873 -9.053 -8.281 1.00 81.19 168 GLN A C 1
ATOM 1382 O O . GLN A 1 168 ? -5.863 -10.186 -7.810 1.00 81.19 168 GLN A O 1
ATOM 1387 N N . ARG A 1 169 ? -6.082 -8.808 -9.578 1.00 81.62 169 ARG A N 1
ATOM 1388 C CA . ARG A 1 169 ? -6.268 -9.865 -10.582 1.00 81.62 169 ARG A CA 1
ATOM 1389 C C . ARG A 1 169 ? -4.945 -10.378 -11.150 1.00 81.62 169 ARG A C 1
ATOM 1391 O O . ARG A 1 169 ? -4.883 -11.515 -11.597 1.00 81.62 169 ARG A O 1
ATOM 1398 N N . CYS A 1 170 ? -3.903 -9.544 -11.143 1.00 80.81 170 CYS A N 1
ATOM 1399 C CA . CYS A 1 170 ? -2.631 -9.837 -11.809 1.00 80.81 170 CYS A CA 1
ATOM 1400 C C . CYS A 1 170 ? -1.717 -10.770 -11.002 1.00 80.81 170 CYS A C 1
ATOM 1402 O O . CYS A 1 170 ? -0.833 -11.399 -11.573 1.00 80.81 170 CYS A O 1
ATOM 1404 N N . VAL A 1 171 ? -1.912 -10.859 -9.684 1.00 83.75 171 VAL A N 1
ATOM 1405 C CA . VAL A 1 171 ? -1.146 -11.743 -8.800 1.00 83.75 171 VAL A CA 1
ATOM 1406 C C . VAL A 1 171 ? -2.130 -12.570 -7.975 1.00 83.75 171 VAL A C 1
ATOM 1408 O O . VAL A 1 171 ? -3.032 -11.985 -7.376 1.00 83.75 171 VAL A O 1
ATOM 1411 N N . PRO A 1 172 ? -1.976 -13.906 -7.910 1.00 85.94 172 PRO A N 1
ATOM 1412 C CA . PRO A 1 172 ? -2.845 -14.745 -7.097 1.00 85.94 172 PRO A CA 1
ATOM 1413 C C . PRO A 1 172 ? -2.846 -14.316 -5.629 1.00 85.94 172 PRO A C 1
ATOM 1415 O O . PRO A 1 172 ? -1.788 -14.105 -5.027 1.00 85.94 172 PRO A O 1
ATOM 1418 N N . ILE A 1 173 ? -4.039 -14.240 -5.043 1.00 86.12 173 ILE A N 1
ATOM 1419 C CA . ILE A 1 173 ? -4.211 -13.960 -3.618 1.00 86.12 173 ILE A CA 1
ATOM 1420 C C . ILE A 1 173 ? -3.620 -15.135 -2.816 1.00 86.12 173 ILE A C 1
ATOM 1422 O O . ILE A 1 173 ? -3.897 -16.293 -3.144 1.00 86.12 173 ILE A O 1
ATOM 1426 N N . PRO A 1 174 ? -2.820 -14.889 -1.760 1.00 87.12 174 PRO A N 1
ATOM 1427 C CA . PRO A 1 174 ? -2.295 -15.964 -0.924 1.00 87.12 174 PRO A CA 1
ATOM 1428 C C . PRO A 1 174 ? -3.417 -16.819 -0.318 1.00 87.12 174 PRO A C 1
ATOM 1430 O O . PRO A 1 174 ? -4.377 -16.282 0.233 1.00 87.12 174 PRO A O 1
ATOM 1433 N N . LEU A 1 175 ? -3.266 -18.150 -0.339 1.00 88.69 175 LEU A N 1
ATOM 1434 C CA . LEU A 1 175 ? -4.273 -19.089 0.183 1.00 88.69 175 LEU A CA 1
ATOM 1435 C C . LEU A 1 175 ? -4.660 -18.803 1.642 1.00 88.69 175 LEU A C 1
ATOM 1437 O O . LEU A 1 175 ? -5.816 -18.975 2.017 1.00 88.69 175 LEU A O 1
ATOM 1441 N N . SER A 1 176 ? -3.713 -18.338 2.462 1.00 88.75 176 SER A N 1
ATOM 1442 C CA . SER A 1 176 ? -3.991 -17.953 3.848 1.00 88.75 176 SER A CA 1
ATOM 1443 C C . SER A 1 176 ? -4.991 -16.801 3.943 1.00 88.75 176 SER A C 1
ATOM 1445 O O . SER A 1 176 ? -5.826 -16.817 4.833 1.00 88.75 176 SER A O 1
ATOM 1447 N N . CYS A 1 177 ? -4.930 -15.837 3.019 1.00 88.62 177 CYS A N 1
ATOM 1448 C CA . CYS A 1 177 ? -5.876 -14.724 2.970 1.00 88.62 177 CYS A CA 1
ATOM 1449 C C . CYS A 1 177 ? -7.253 -15.217 2.530 1.00 88.62 177 CYS A C 1
ATOM 1451 O O . CYS A 1 177 ? -8.251 -14.832 3.121 1.00 88.62 177 CYS A O 1
ATOM 1453 N N . VAL A 1 178 ? -7.310 -16.115 1.536 1.00 90.81 178 VAL A N 1
ATOM 1454 C CA . VAL A 1 178 ? -8.576 -16.723 1.093 1.00 90.81 178 VAL A CA 1
ATOM 1455 C C . VAL A 1 178 ? -9.266 -17.461 2.240 1.00 90.81 178 VAL A C 1
ATOM 1457 O O . VAL A 1 178 ? -10.459 -17.268 2.436 1.00 90.81 178 VAL A O 1
ATOM 1460 N N . ARG A 1 179 ? -8.517 -18.245 3.027 1.00 90.50 179 ARG A N 1
ATOM 1461 C CA . ARG A 1 179 ? -9.046 -18.916 4.225 1.00 90.50 179 ARG A CA 1
ATOM 1462 C C . ARG A 1 179 ? -9.570 -17.918 5.254 1.00 90.50 179 ARG A C 1
ATOM 1464 O O . ARG A 1 179 ? -10.703 -18.042 5.692 1.00 90.50 179 ARG A O 1
ATOM 1471 N N . THR A 1 180 ? -8.793 -16.881 5.562 1.00 89.94 180 THR A N 1
ATOM 1472 C CA . THR A 1 180 ? -9.241 -15.837 6.490 1.00 89.94 180 THR A CA 1
ATOM 1473 C C . THR A 1 180 ? -10.522 -15.156 6.000 1.00 89.94 180 THR A C 1
ATOM 1475 O O . THR A 1 180 ? -11.438 -14.969 6.789 1.00 89.94 180 THR A O 1
ATOM 1478 N N . PHE A 1 181 ? -10.659 -14.861 4.704 1.00 89.75 181 PHE A N 1
ATOM 1479 C CA . PHE A 1 181 ? -11.913 -14.329 4.164 1.00 89.75 181 PHE A CA 1
ATOM 1480 C C . PHE A 1 181 ? -13.086 -15.300 4.311 1.00 89.75 181 PHE A C 1
ATOM 1482 O O . PHE A 1 181 ? -14.176 -14.862 4.665 1.00 89.75 181 PHE A O 1
ATOM 1489 N N . THR A 1 182 ? -12.888 -16.599 4.063 1.00 91.06 182 THR A N 1
ATOM 1490 C CA . THR A 1 182 ? -13.961 -17.588 4.245 1.00 91.06 182 THR A CA 1
ATOM 1491 C C . THR A 1 182 ? -14.367 -17.733 5.706 1.00 91.06 182 THR A C 1
ATOM 1493 O O . THR A 1 182 ? -15.558 -17.829 5.988 1.00 91.06 182 THR A O 1
ATOM 1496 N N . ASP A 1 183 ? -13.404 -17.684 6.627 1.00 88.88 183 ASP A N 1
ATOM 1497 C CA . ASP A 1 183 ? -13.656 -17.761 8.068 1.00 88.88 183 ASP A CA 1
ATOM 1498 C C . ASP A 1 183 ? -14.405 -16.510 8.558 1.00 88.88 183 ASP A C 1
ATOM 1500 O O . ASP A 1 183 ? -15.311 -16.596 9.389 1.00 88.88 183 ASP A O 1
ATOM 1504 N N . LEU A 1 184 ? -14.099 -15.343 7.979 1.00 89.00 184 LEU A N 1
ATOM 1505 C CA . LEU A 1 184 ? -14.773 -14.092 8.306 1.00 89.00 184 LEU A CA 1
ATOM 1506 C C . LEU A 1 184 ? -16.247 -14.048 7.889 1.00 89.00 184 LEU A C 1
ATOM 1508 O O . LEU A 1 184 ? -16.999 -13.295 8.498 1.00 89.00 184 LEU A O 1
ATOM 1512 N N . LEU A 1 185 ? -16.704 -14.859 6.926 1.00 88.50 185 LEU A N 1
ATOM 1513 C CA . LEU A 1 185 ? -18.111 -14.863 6.481 1.00 88.50 185 LEU A CA 1
ATOM 1514 C C . LEU A 1 185 ? -19.099 -15.221 7.600 1.00 88.50 185 LEU A C 1
ATOM 1516 O O . LEU A 1 185 ? -20.255 -14.796 7.567 1.00 88.50 185 LEU A O 1
ATOM 1520 N N . VAL A 1 186 ? -18.649 -15.991 8.591 1.00 89.62 186 VAL A N 1
ATOM 1521 C CA . VAL A 1 186 ? -19.452 -16.413 9.748 1.00 89.62 186 VAL A CA 1
ATOM 1522 C C . VAL A 1 186 ? -19.086 -15.659 11.028 1.00 89.62 186 VAL A C 1
ATOM 1524 O O . VAL A 1 186 ? -19.561 -16.015 12.100 1.00 89.62 186 VAL A O 1
ATOM 1527 N N . HIS A 1 187 ? -18.273 -14.604 10.930 1.00 87.12 187 HIS A N 1
ATOM 1528 C CA . HIS A 1 187 ? -17.793 -13.854 12.087 1.00 87.12 187 HIS A CA 1
ATOM 1529 C C . HIS A 1 187 ? -18.921 -13.080 12.797 1.00 87.12 187 HIS A C 1
ATOM 1531 O O . HIS A 1 187 ? -19.863 -12.590 12.162 1.00 87.12 187 HIS A O 1
ATOM 1537 N N . ASP A 1 188 ? -18.815 -12.933 14.122 1.00 82.69 188 ASP A N 1
ATOM 1538 C CA . ASP A 1 188 ? -19.836 -12.276 14.954 1.00 82.69 188 ASP A CA 1
ATOM 1539 C C . ASP A 1 188 ? -19.955 -10.771 14.664 1.00 82.69 188 ASP A C 1
ATOM 1541 O O . ASP A 1 188 ? -21.054 -10.211 14.644 1.00 82.69 188 ASP A O 1
ATOM 1545 N N . ASN A 1 189 ? -18.827 -10.105 14.388 1.00 82.75 189 ASN A N 1
ATOM 1546 C CA . ASN A 1 189 ? -18.819 -8.708 13.946 1.00 82.75 189 ASN A CA 1
ATOM 1547 C C . ASN A 1 189 ? -19.349 -8.587 12.505 1.00 82.75 189 ASN A C 1
ATOM 1549 O O . ASN A 1 189 ? -18.692 -9.006 11.552 1.00 82.75 189 ASN A O 1
ATOM 1553 N N . SER A 1 190 ? -20.509 -7.942 12.345 1.00 82.50 190 SER A N 1
ATOM 1554 C CA . SER A 1 190 ? -21.153 -7.743 11.047 1.00 82.50 190 SER A CA 1
ATOM 1555 C C . SER A 1 190 ? -20.357 -6.890 10.065 1.00 82.50 190 SER A C 1
ATOM 1557 O O . SER A 1 190 ? -20.563 -7.047 8.867 1.00 82.50 190 SER A O 1
ATOM 1559 N N . GLU A 1 191 ? -19.497 -5.989 10.541 1.00 80.56 191 GLU A N 1
ATOM 1560 C CA . GLU A 1 191 ? -18.666 -5.158 9.663 1.00 80.56 191 GLU A CA 1
ATOM 1561 C C . GLU A 1 191 ? -17.511 -5.959 9.056 1.00 80.56 191 GLU A C 1
ATOM 1563 O O . GLU A 1 191 ? -17.133 -5.699 7.924 1.00 80.56 191 GLU A O 1
ATOM 1568 N N . LEU A 1 192 ? -17.011 -6.992 9.746 1.00 81.44 192 LEU A N 1
ATOM 1569 C CA . LEU A 1 192 ? -15.985 -7.889 9.195 1.00 81.44 192 LEU A CA 1
ATOM 1570 C C . LEU A 1 192 ? -16.548 -8.902 8.183 1.00 81.44 192 LEU A C 1
ATOM 1572 O O . LEU A 1 192 ? -15.780 -9.508 7.442 1.00 81.44 192 LEU A O 1
ATOM 1576 N N . ARG A 1 193 ? -17.875 -9.089 8.157 1.00 84.19 193 ARG A N 1
ATOM 1577 C CA . ARG A 1 193 ? -18.561 -9.973 7.200 1.00 84.19 193 ARG A CA 1
ATOM 1578 C C . ARG A 1 193 ? -18.834 -9.326 5.840 1.00 84.19 193 ARG A C 1
ATOM 1580 O O . ARG A 1 193 ? -19.071 -10.057 4.881 1.00 84.19 193 ARG A O 1
ATOM 1587 N N . LYS A 1 194 ? -18.936 -7.997 5.793 1.00 75.00 194 LYS A N 1
ATOM 1588 C CA . LYS A 1 194 ? -19.357 -7.228 4.609 1.00 75.00 194 LYS A CA 1
ATOM 1589 C C . LYS A 1 194 ? -18.160 -6.835 3.756 1.00 75.00 194 LYS A C 1
ATOM 1591 O O . LYS A 1 194 ? -18.338 -6.822 2.520 1.00 75.00 194 LYS A O 1
#

Foldseek 3Di:
DCVVDPPPVVVVLVVLLCQLPDPDQRDLVVPQVSLDVCLPDPVDHQCQPQDLLSVLRPLLSLLQRPNPPDPSSVVSSVSSLVCCLVPHDHHDLADDDDPVNLVVVCVVPHHDDPVRVVVVVVVRVVSSVVSLVSLLSSLVSLLVQLPPPPRDPSSNLSSLSVNVSSDDPVDDRDPSVVVVLVVQCPDPDPSSND

pLDDT: mean 89.34, std 6.76, range [58.72, 97.06]

Radius of gyration: 19.58 Å; chains: 1; bounding box: 44×40×60 Å

Secondary structure (DSSP, 8-state):
-TTTSTTTHHHHHHHHHHHHH-SS---HHHHHHHHHHHH--SS--GGGSS-HHHHHHHHHHHHH-----SHHHHHHHHHHHHHHHHH-----SS----HHHHHHHHHHS-PPPHHHHHHHHHHHHHHHHHHHHHHHHHHHHHHHHHT-TTS-HHHHHHHHHHHHHT--SSSPPPHHHHHHHHHHTT-SSHHHH-